Protein AF-A0A3B0Y6R7-F1 (afdb_monomer)

pLDDT: mean 88.04, std 8.53, range [54.69, 98.12]

Structure (mmCIF, N/CA/C/O backbone):
data_AF-A0A3B0Y6R7-F1
#
_entry.id   AF-A0A3B0Y6R7-F1
#
loop_
_atom_site.group_PDB
_atom_site.id
_atom_site.type_symbol
_atom_site.label_atom_id
_atom_site.label_alt_id
_atom_site.label_comp_id
_atom_site.label_asym_id
_atom_site.label_entity_id
_atom_site.label_seq_id
_atom_site.pdbx_PDB_ins_code
_atom_site.Cartn_x
_atom_site.Cartn_y
_atom_site.Cartn_z
_atom_site.occupancy
_atom_site.B_iso_or_equiv
_atom_site.auth_seq_id
_atom_site.auth_comp_id
_atom_site.auth_asym_id
_atom_site.auth_atom_id
_atom_site.pdbx_PDB_model_num
ATOM 1 N N . MET A 1 1 ? 0.462 12.877 -23.000 1.00 82.94 1 MET A N 1
ATOM 2 C CA . MET A 1 1 ? -0.518 11.773 -23.053 1.00 82.94 1 MET A CA 1
ATOM 3 C C . MET A 1 1 ? -0.109 10.785 -21.988 1.00 82.94 1 MET A C 1
ATOM 5 O O . MET A 1 1 ? 1.018 10.297 -22.055 1.00 82.94 1 MET A O 1
ATOM 9 N N . GLN A 1 2 ? -0.999 10.493 -21.038 1.00 92.00 2 GLN A N 1
ATOM 10 C CA . GLN A 1 2 ? -0.700 9.489 -20.026 1.00 92.00 2 GLN A CA 1
ATOM 11 C C . GLN A 1 2 ? -0.623 8.097 -20.638 1.00 92.00 2 GLN A C 1
ATOM 13 O O . GLN A 1 2 ? -1.483 7.692 -21.425 1.00 92.00 2 GLN A O 1
ATOM 18 N N . ILE A 1 3 ? 0.421 7.372 -20.262 1.00 94.19 3 ILE A N 1
ATOM 19 C CA . ILE A 1 3 ? 0.667 6.000 -20.683 1.00 94.19 3 ILE A CA 1
ATOM 20 C C . ILE A 1 3 ? 0.847 5.112 -19.459 1.00 94.19 3 ILE A C 1
ATOM 22 O O . ILE A 1 3 ? 1.370 5.536 -18.429 1.00 94.19 3 ILE A O 1
ATOM 26 N N . LYS A 1 4 ? 0.416 3.858 -19.588 1.00 96.50 4 LYS A N 1
ATOM 27 C CA . LYS A 1 4 ? 0.652 2.830 -18.576 1.00 96.50 4 LYS A CA 1
ATOM 28 C C . LYS A 1 4 ? 2.027 2.229 -18.784 1.00 96.50 4 LYS A C 1
ATOM 30 O O . LYS A 1 4 ? 2.390 1.889 -19.911 1.00 96.50 4 LYS A O 1
ATOM 35 N N . GLN A 1 5 ? 2.763 2.083 -17.698 1.00 96.38 5 GLN A N 1
ATOM 36 C CA . GLN A 1 5 ? 4.061 1.431 -17.666 1.00 96.38 5 GLN A CA 1
ATOM 37 C C . GLN A 1 5 ? 4.136 0.497 -16.466 1.00 96.38 5 GLN A C 1
ATOM 39 O O . GLN A 1 5 ? 3.413 0.664 -15.482 1.00 96.38 5 GLN A O 1
ATOM 44 N N . TYR A 1 6 ? 5.012 -0.497 -16.556 1.00 96.62 6 TYR A N 1
ATOM 45 C CA . TYR A 1 6 ? 5.048 -1.585 -15.595 1.00 96.62 6 TYR A CA 1
ATOM 46 C C . TYR A 1 6 ? 6.439 -1.797 -15.011 1.00 96.62 6 TYR A C 1
ATOM 48 O O . TYR A 1 6 ? 7.453 -1.708 -15.703 1.00 96.62 6 TYR A O 1
ATOM 56 N N . HIS A 1 7 ? 6.481 -2.151 -13.732 1.00 96.25 7 HIS A N 1
ATOM 57 C CA . HIS A 1 7 ? 7.689 -2.536 -13.027 1.00 96.25 7 HIS A CA 1
ATOM 58 C C . HIS A 1 7 ? 7.520 -3.898 -12.373 1.00 96.25 7 HIS A C 1
ATOM 60 O O . HIS A 1 7 ? 6.614 -4.108 -11.572 1.00 96.25 7 HIS A O 1
ATOM 66 N N . VAL A 1 8 ? 8.426 -4.820 -12.681 1.00 95.75 8 VAL A N 1
ATOM 67 C CA . VAL A 1 8 ? 8.432 -6.146 -12.062 1.00 95.75 8 VAL A CA 1
ATOM 68 C C . VAL A 1 8 ? 9.332 -6.127 -10.834 1.00 95.75 8 VAL A C 1
ATOM 70 O O . VAL A 1 8 ? 10.478 -5.679 -10.908 1.00 95.75 8 VAL A O 1
ATOM 73 N N . THR A 1 9 ? 8.830 -6.649 -9.719 1.00 95.81 9 THR A N 1
ATOM 74 C CA 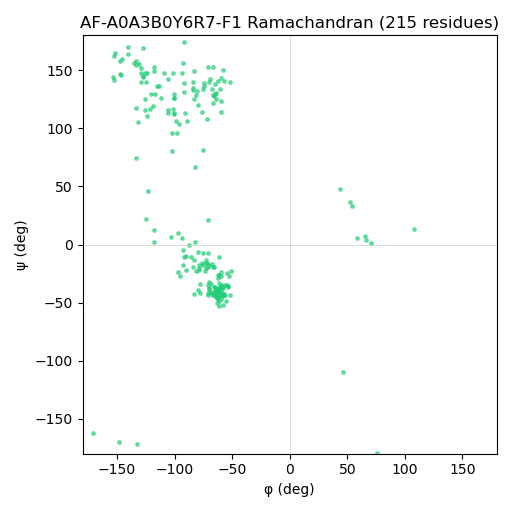. THR A 1 9 ? 9.566 -6.776 -8.457 1.00 95.81 9 THR A CA 1
ATOM 75 C C . THR A 1 9 ? 9.091 -8.014 -7.688 1.00 95.81 9 THR A C 1
ATOM 77 O O . THR A 1 9 ? 8.376 -8.860 -8.225 1.00 95.81 9 THR A O 1
ATOM 80 N N . VAL A 1 10 ? 9.514 -8.155 -6.435 1.00 95.81 10 VAL A N 1
ATOM 81 C CA . VAL A 1 10 ? 9.097 -9.235 -5.529 1.00 95.81 10 VAL A CA 1
ATOM 82 C C . VAL A 1 10 ? 8.367 -8.674 -4.311 1.00 95.81 10 VAL A C 1
ATOM 84 O O . VAL A 1 10 ? 8.644 -7.548 -3.891 1.00 95.81 10 VAL A O 1
ATOM 87 N N . LEU A 1 11 ? 7.479 -9.468 -3.707 1.00 96.38 11 LEU A N 1
ATOM 88 C CA . LEU A 1 11 ? 6.705 -9.074 -2.520 1.00 96.38 11 LEU A CA 1
ATOM 89 C C . LEU A 1 11 ? 7.590 -8.526 -1.390 1.00 96.38 11 LEU A C 1
ATOM 91 O O . LEU A 1 11 ? 7.285 -7.481 -0.822 1.00 96.38 11 LEU A O 1
ATOM 95 N N . SER A 1 12 ? 8.730 -9.160 -1.104 1.00 94.56 12 SER A N 1
ATOM 96 C CA . SER A 1 12 ? 9.651 -8.672 -0.063 1.00 94.56 12 SER A CA 1
ATOM 97 C C . SER A 1 12 ? 10.168 -7.251 -0.321 1.00 94.56 12 SER A C 1
ATOM 99 O O . SER A 1 12 ? 10.348 -6.487 0.620 1.00 94.56 12 SER A O 1
ATOM 101 N N . ASN A 1 13 ? 10.391 -6.875 -1.585 1.00 95.19 13 ASN A N 1
ATOM 102 C CA . ASN A 1 13 ? 10.796 -5.515 -1.944 1.00 95.19 13 ASN A CA 1
ATOM 103 C C . ASN A 1 13 ? 9.607 -4.555 -1.917 1.00 95.19 13 ASN A C 1
ATOM 105 O O . ASN A 1 13 ? 9.774 -3.394 -1.559 1.00 95.19 13 ASN A O 1
ATOM 109 N N . PHE A 1 14 ? 8.416 -5.033 -2.280 1.00 96.38 14 PHE A N 1
ATOM 110 C CA . PHE A 1 14 ? 7.179 -4.265 -2.166 1.00 96.38 14 PHE A CA 1
ATOM 111 C C . PHE A 1 14 ? 6.910 -3.815 -0.739 1.00 96.38 14 PHE A C 1
ATOM 113 O O . PHE A 1 14 ? 6.641 -2.638 -0.528 1.00 96.38 14 PHE A O 1
ATOM 120 N N . LEU A 1 15 ? 7.102 -4.704 0.237 1.00 94.75 15 LEU A N 1
ATOM 121 C CA . LEU A 1 15 ? 6.960 -4.360 1.649 1.00 94.75 15 LEU A CA 1
ATOM 122 C C . LEU A 1 15 ? 7.879 -3.210 2.085 1.00 94.75 15 LEU A C 1
ATOM 124 O O . LEU A 1 15 ? 7.493 -2.398 2.917 1.00 94.75 15 LEU A O 1
ATOM 128 N N . LEU A 1 16 ? 9.101 -3.164 1.549 1.00 94.19 16 LEU A N 1
ATOM 129 C CA . LEU A 1 16 ? 10.093 -2.153 1.915 1.00 94.19 16 LEU A CA 1
ATOM 130 C C . LEU A 1 16 ? 9.849 -0.819 1.206 1.00 94.19 16 LEU A C 1
ATOM 132 O O . LEU A 1 16 ? 10.049 0.232 1.804 1.00 94.19 16 LEU A O 1
ATOM 136 N N . ALA A 1 17 ? 9.459 -0.857 -0.067 1.00 95.75 17 ALA A N 1
ATOM 137 C CA . ALA A 1 17 ? 9.419 0.321 -0.926 1.00 95.75 17 ALA A CA 1
ATOM 138 C C . ALA A 1 17 ? 8.046 0.984 -1.035 1.00 95.75 17 ALA A C 1
ATOM 140 O O . ALA A 1 17 ? 7.989 2.167 -1.366 1.00 95.75 17 ALA A O 1
ATOM 141 N N . TYR A 1 18 ? 6.953 0.261 -0.789 1.00 97.00 18 TYR A N 1
ATOM 142 C CA . TYR A 1 18 ? 5.611 0.811 -0.940 1.00 97.00 18 TYR A CA 1
ATOM 143 C C . TYR A 1 18 ? 5.167 1.606 0.290 1.00 97.00 18 TYR A C 1
ATOM 145 O O . TYR A 1 18 ? 5.100 1.090 1.406 1.00 97.00 18 TYR A O 1
ATOM 153 N N . ASN A 1 19 ? 4.774 2.857 0.067 1.00 93.44 19 ASN A N 1
ATOM 154 C CA . ASN A 1 19 ? 4.136 3.706 1.056 1.00 93.44 19 ASN A CA 1
ATOM 155 C C . ASN A 1 19 ? 2.643 3.840 0.738 1.00 93.44 19 ASN A C 1
ATOM 157 O O . ASN A 1 19 ? 2.247 4.460 -0.248 1.00 93.44 19 ASN A O 1
ATOM 161 N N . LYS A 1 20 ? 1.801 3.291 1.621 1.00 89.12 20 LYS A N 1
ATOM 162 C CA . LYS A 1 20 ? 0.338 3.314 1.482 1.00 89.12 20 LYS A CA 1
ATOM 163 C C . LYS A 1 20 ? -0.244 4.730 1.407 1.00 89.12 20 LYS A C 1
ATOM 165 O O . LYS A 1 20 ? -1.220 4.940 0.695 1.00 89.12 20 LYS A O 1
ATOM 170 N N . TYR A 1 21 ? 0.316 5.677 2.154 1.00 84.56 21 TYR A N 1
ATOM 171 C CA . TYR A 1 21 ? -0.259 7.013 2.310 1.00 84.56 21 TYR A CA 1
ATOM 172 C C . TYR A 1 21 ? 0.004 7.898 1.095 1.00 84.56 21 TYR A C 1
ATOM 174 O O . TYR A 1 21 ? -0.902 8.589 0.635 1.00 84.56 21 TYR A O 1
ATOM 182 N N . SER A 1 22 ? 1.220 7.845 0.550 1.00 89.69 22 SER A N 1
ATOM 183 C CA . SER A 1 22 ? 1.561 8.522 -0.705 1.00 89.69 22 SER A CA 1
ATOM 184 C C . SER A 1 22 ? 1.168 7.713 -1.940 1.00 89.69 22 SER A C 1
ATOM 186 O O . S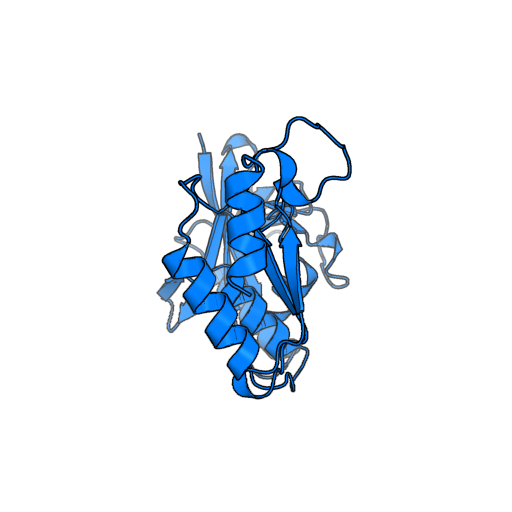ER A 1 22 ? 1.178 8.257 -3.037 1.00 89.69 22 SER A O 1
ATOM 188 N N . ARG A 1 23 ? 0.831 6.425 -1.773 1.00 92.44 23 ARG A N 1
ATOM 189 C CA . ARG A 1 23 ? 0.642 5.448 -2.857 1.00 92.44 23 ARG A CA 1
ATOM 190 C C . ARG A 1 23 ? 1.849 5.366 -3.793 1.00 92.44 23 ARG A C 1
ATOM 192 O O . ARG A 1 23 ? 1.700 5.104 -4.982 1.00 92.44 23 ARG A O 1
ATOM 199 N N . THR A 1 24 ? 3.049 5.569 -3.259 1.00 96.38 24 THR A N 1
ATOM 200 C CA . THR A 1 24 ? 4.290 5.523 -4.036 1.00 96.38 24 THR A CA 1
ATOM 201 C C . THR A 1 24 ? 5.110 4.291 -3.697 1.00 96.38 24 THR A C 1
ATOM 203 O O . THR A 1 24 ? 5.108 3.814 -2.563 1.00 96.38 24 THR A O 1
ATOM 206 N N . TYR A 1 25 ? 5.826 3.771 -4.686 1.00 97.25 25 TYR A N 1
ATOM 207 C CA . TYR A 1 25 ? 6.875 2.778 -4.505 1.00 97.25 25 TYR A CA 1
ATOM 208 C C . TYR A 1 25 ? 8.223 3.472 -4.694 1.00 97.25 25 TYR A C 1
ATOM 210 O O . TYR A 1 25 ? 8.506 3.939 -5.794 1.00 97.25 25 TYR A O 1
ATOM 218 N N . ASP A 1 26 ? 9.046 3.542 -3.648 1.00 96.62 26 ASP A N 1
ATOM 219 C CA . ASP A 1 26 ? 10.337 4.241 -3.649 1.00 96.62 26 ASP A CA 1
ATOM 220 C C . ASP A 1 26 ? 11.501 3.284 -3.364 1.00 96.62 26 ASP A C 1
ATOM 222 O O . ASP A 1 26 ? 11.595 2.664 -2.297 1.00 96.62 26 ASP A O 1
ATOM 226 N N . LYS A 1 27 ? 12.424 3.179 -4.325 1.00 94.75 27 LYS A N 1
ATOM 227 C CA . LYS A 1 27 ? 13.581 2.280 -4.248 1.00 94.75 27 LYS A CA 1
ATOM 228 C C . LYS A 1 27 ? 14.651 2.742 -3.272 1.00 94.75 27 LYS A C 1
ATOM 230 O O . LYS A 1 27 ? 15.494 1.917 -2.923 1.00 94.75 27 LYS A O 1
ATOM 235 N N . ASN A 1 28 ? 14.609 3.981 -2.783 1.00 93.25 28 ASN A N 1
ATOM 236 C CA . ASN A 1 28 ? 15.507 4.435 -1.716 1.00 93.25 28 ASN A CA 1
ATOM 237 C C . ASN A 1 28 ? 15.350 3.608 -0.432 1.00 93.25 28 ASN A C 1
ATOM 239 O O . ASN A 1 28 ? 16.296 3.460 0.340 1.00 93.25 28 ASN A O 1
ATOM 243 N N . ASN A 1 29 ? 14.187 2.981 -0.240 1.00 91.88 29 ASN A N 1
ATOM 244 C CA . ASN A 1 29 ? 13.944 2.077 0.882 1.00 91.88 29 ASN A CA 1
ATOM 245 C C . ASN A 1 29 ? 14.523 0.663 0.665 1.00 91.88 29 ASN A C 1
ATOM 247 O O . ASN A 1 29 ? 14.536 -0.161 1.583 1.00 91.88 29 ASN A O 1
ATOM 251 N N . ILE A 1 30 ? 15.043 0.362 -0.531 1.00 90.44 30 ILE A N 1
ATOM 252 C CA . ILE A 1 30 ? 15.678 -0.914 -0.874 1.00 90.44 30 ILE A CA 1
ATOM 253 C C . ILE A 1 30 ? 17.195 -0.723 -0.866 1.00 90.44 30 ILE A C 1
ATOM 255 O O . ILE A 1 30 ? 17.802 -0.357 -1.870 1.00 90.44 30 ILE A O 1
ATOM 259 N N . LYS A 1 31 ? 17.834 -1.065 0.258 1.00 84.50 31 LYS A N 1
ATOM 260 C CA . LYS A 1 31 ? 19.288 -0.890 0.470 1.00 84.50 31 LYS A CA 1
ATOM 261 C C . LYS A 1 31 ? 20.182 -1.506 -0.615 1.00 84.50 31 LYS A C 1
ATOM 263 O O . LYS A 1 31 ? 21.306 -1.061 -0.800 1.00 84.50 31 LYS A O 1
ATOM 268 N N . LEU A 1 32 ? 19.712 -2.554 -1.292 1.00 82.19 32 LEU A N 1
ATOM 269 C CA . LEU A 1 32 ? 20.465 -3.284 -2.319 1.00 82.19 32 LEU A CA 1
ATOM 270 C C . LEU A 1 32 ? 20.134 -2.836 -3.756 1.00 82.19 32 LEU A C 1
ATOM 272 O O . LEU A 1 32 ? 20.531 -3.511 -4.707 1.00 82.19 32 LEU A O 1
ATOM 276 N N . SER A 1 33 ? 19.388 -1.742 -3.937 1.00 85.62 33 SER A N 1
ATOM 277 C CA . SER A 1 33 ? 19.081 -1.201 -5.263 1.00 85.62 33 SER A CA 1
ATOM 278 C C . SER A 1 33 ? 20.348 -0.668 -5.934 1.00 85.62 33 SER A C 1
ATOM 280 O O . SER A 1 33 ? 21.004 0.227 -5.413 1.00 85.62 33 SER A O 1
ATOM 282 N N . SER A 1 34 ? 20.691 -1.200 -7.110 1.00 83.56 34 SER A N 1
ATOM 283 C CA . SER A 1 34 ? 21.876 -0.761 -7.868 1.00 83.56 34 SER A CA 1
ATOM 284 C C . SER A 1 34 ? 21.702 0.602 -8.543 1.00 83.56 34 SER A C 1
ATOM 286 O O . SER A 1 34 ? 22.688 1.255 -8.854 1.00 83.56 34 SER A O 1
ATOM 288 N N . TYR A 1 35 ? 20.455 1.013 -8.778 1.00 85.31 35 TYR A N 1
ATOM 289 C CA . TYR A 1 35 ? 20.106 2.280 -9.419 1.00 85.31 35 TYR A CA 1
ATOM 290 C C . TYR A 1 35 ? 18.995 2.934 -8.595 1.00 85.31 35 TYR A C 1
ATOM 292 O O . TYR A 1 35 ? 17.829 2.822 -8.974 1.00 85.31 35 TYR A O 1
ATOM 300 N N . PRO A 1 36 ? 19.287 3.501 -7.413 1.00 87.19 36 PRO A N 1
ATOM 301 C CA . PRO A 1 36 ? 18.257 4.083 -6.555 1.00 87.19 36 PRO A CA 1
ATOM 302 C C . PRO A 1 36 ? 17.524 5.234 -7.250 1.00 87.19 36 PRO A C 1
ATOM 304 O O . PRO A 1 36 ? 16.302 5.249 -7.199 1.00 87.19 36 PRO A O 1
ATOM 307 N N . ASP A 1 37 ? 18.229 6.055 -8.031 1.00 90.06 37 ASP A N 1
ATOM 308 C CA . ASP A 1 37 ? 17.705 7.303 -8.610 1.00 90.06 37 ASP A CA 1
ATOM 309 C C . ASP A 1 37 ? 16.996 7.153 -9.970 1.00 90.06 37 ASP A C 1
ATOM 311 O O . ASP A 1 37 ? 16.545 8.139 -10.545 1.00 90.06 37 ASP A O 1
ATOM 315 N N . VAL A 1 38 ? 16.909 5.933 -10.519 1.00 91.31 38 VAL A N 1
ATOM 316 C CA . VAL A 1 38 ? 16.376 5.700 -11.877 1.00 91.31 38 VAL A CA 1
ATOM 317 C C . VAL A 1 38 ? 15.381 4.555 -11.912 1.00 91.31 38 VAL A C 1
ATOM 319 O O . VAL A 1 38 ? 15.761 3.408 -11.672 1.00 91.31 38 VAL A O 1
ATOM 322 N N . PHE A 1 39 ? 14.123 4.799 -12.258 1.00 91.94 39 PHE A N 1
ATOM 323 C CA . PHE A 1 39 ? 13.101 3.756 -12.307 1.00 91.94 39 PHE A CA 1
ATOM 324 C C . PHE A 1 39 ? 13.001 3.114 -13.691 1.00 91.94 39 PHE A C 1
ATOM 326 O O . PHE A 1 39 ? 12.561 3.754 -14.636 1.00 91.94 39 PHE A O 1
ATOM 333 N N . PHE A 1 40 ? 13.371 1.835 -13.807 1.00 92.06 40 PHE A N 1
ATOM 334 C CA . PHE A 1 40 ? 13.198 1.082 -15.052 1.00 92.06 40 PHE A CA 1
ATOM 335 C C . PHE A 1 40 ? 11.765 0.573 -15.186 1.00 92.06 40 PHE A C 1
ATOM 337 O O . PHE A 1 40 ? 11.240 -0.091 -14.281 1.00 92.06 40 PHE A O 1
ATOM 344 N N . LEU A 1 41 ? 11.187 0.858 -16.345 1.00 94.19 41 LEU A N 1
ATOM 345 C CA . LEU A 1 41 ? 9.801 0.646 -16.708 1.00 94.19 41 LEU A CA 1
ATOM 346 C C . LEU A 1 41 ? 9.702 -0.105 -18.039 1.00 94.19 41 LEU A C 1
ATOM 348 O O . LEU A 1 41 ? 10.559 0.006 -18.921 1.00 94.19 41 LEU A O 1
ATOM 352 N N . LEU A 1 42 ? 8.658 -0.916 -18.150 1.00 93.81 42 LEU A N 1
ATOM 353 C CA . LEU A 1 42 ? 8.411 -1.799 -19.279 1.00 93.81 42 LEU A CA 1
ATOM 354 C C . LEU A 1 42 ? 7.008 -1.575 -19.829 1.00 93.81 42 LEU A C 1
ATOM 356 O O . LEU A 1 42 ? 6.048 -1.397 -19.076 1.00 93.81 42 LEU A O 1
ATOM 360 N N . ASP A 1 43 ? 6.884 -1.697 -21.145 1.00 92.12 43 ASP A N 1
ATOM 361 C CA . ASP A 1 43 ? 5.593 -1.910 -21.781 1.00 92.12 43 ASP A CA 1
ATOM 362 C C . ASP A 1 43 ? 5.081 -3.321 -21.492 1.00 92.12 43 ASP A C 1
ATOM 364 O O . ASP A 1 43 ? 5.850 -4.271 -21.313 1.00 92.12 43 ASP A O 1
ATOM 368 N N . ARG A 1 44 ? 3.753 -3.478 -21.509 1.00 91.25 44 ARG A N 1
ATOM 369 C CA . ARG A 1 44 ? 3.105 -4.766 -21.227 1.00 91.25 44 ARG A CA 1
ATOM 370 C C . ARG A 1 44 ? 3.589 -5.890 -22.148 1.00 91.25 44 ARG A C 1
ATOM 372 O O . ARG A 1 44 ? 3.705 -7.026 -21.704 1.00 91.25 44 ARG A O 1
ATOM 379 N N . SER A 1 45 ? 3.891 -5.573 -23.407 1.00 90.19 45 SER A N 1
ATOM 380 C CA . SER A 1 45 ? 4.342 -6.531 -24.427 1.00 90.19 45 SER A CA 1
ATOM 381 C C . SER A 1 45 ? 5.727 -7.129 -24.170 1.00 90.19 45 SER A C 1
ATOM 383 O O . SER A 1 45 ? 6.054 -8.147 -24.771 1.00 90.19 45 SER A O 1
ATOM 385 N N . VAL A 1 46 ? 6.537 -6.520 -23.297 1.00 90.19 46 VAL A N 1
ATOM 386 C CA . VAL A 1 46 ? 7.929 -6.929 -23.027 1.00 90.19 46 VAL A CA 1
ATOM 387 C C . VAL A 1 46 ? 8.184 -7.202 -21.540 1.00 90.19 46 VAL A C 1
ATOM 389 O O . VAL A 1 46 ? 9.318 -7.172 -21.058 1.00 90.19 46 VAL A O 1
ATOM 392 N N . LEU A 1 47 ? 7.118 -7.479 -20.785 1.00 91.50 47 LEU A N 1
ATOM 393 C CA . LEU A 1 47 ? 7.174 -7.743 -19.346 1.00 91.50 47 LEU A CA 1
ATOM 394 C C . LEU A 1 47 ? 8.002 -8.973 -18.965 1.00 91.50 47 LEU A C 1
ATOM 396 O O . LEU A 1 47 ? 8.567 -9.012 -17.869 1.00 91.50 47 LEU A O 1
ATOM 400 N N . ASN A 1 48 ? 8.116 -9.943 -19.873 1.00 90.62 48 ASN A N 1
ATOM 401 C CA . ASN A 1 48 ? 8.924 -11.148 -19.699 1.00 90.62 48 ASN A CA 1
ATOM 402 C C . ASN A 1 48 ? 10.379 -10.820 -19.317 1.00 90.62 48 ASN A C 1
ATOM 404 O O . ASN A 1 48 ? 10.948 -11.477 -18.452 1.00 90.62 48 ASN A O 1
ATOM 408 N N . ILE A 1 49 ? 10.945 -9.731 -19.850 1.00 89.19 49 ILE A N 1
ATOM 409 C CA . ILE A 1 49 ? 12.301 -9.267 -19.511 1.00 89.19 49 ILE A CA 1
ATOM 410 C C . ILE A 1 49 ? 12.414 -8.955 -18.009 1.00 89.19 49 ILE A C 1
ATOM 412 O O . ILE A 1 49 ? 13.387 -9.324 -17.343 1.00 89.19 49 ILE A O 1
ATOM 416 N N . GLY A 1 50 ? 11.408 -8.269 -17.460 1.00 91.00 50 GLY A N 1
ATOM 417 C CA . GLY A 1 50 ? 11.343 -7.932 -16.041 1.00 91.00 50 GLY A CA 1
ATOM 418 C C . GLY A 1 50 ? 11.094 -9.157 -15.162 1.00 91.00 50 GLY A C 1
ATOM 419 O O . GLY A 1 50 ? 11.694 -9.261 -14.088 1.00 91.00 50 GLY A O 1
ATOM 420 N N . ILE A 1 51 ? 10.254 -10.085 -15.628 1.00 93.19 51 ILE A N 1
ATOM 421 C CA . ILE A 1 51 ? 9.955 -11.363 -14.967 1.00 93.19 51 ILE A CA 1
ATOM 422 C C . ILE A 1 51 ? 11.228 -12.202 -14.849 1.00 93.19 51 ILE A C 1
ATOM 424 O O . ILE A 1 51 ? 11.612 -12.554 -13.735 1.00 93.19 51 ILE A O 1
ATOM 428 N N . ASP A 1 52 ? 11.952 -12.421 -15.945 1.00 91.56 52 ASP A N 1
ATOM 429 C CA . ASP A 1 52 ? 13.174 -13.232 -15.968 1.00 91.56 52 ASP A CA 1
ATOM 430 C C . ASP A 1 52 ? 14.263 -12.663 -15.053 1.00 91.56 52 ASP A C 1
ATOM 432 O O . ASP A 1 52 ? 14.922 -13.392 -14.299 1.00 91.56 52 ASP A O 1
ATOM 436 N N . LYS A 1 53 ? 14.447 -11.337 -15.077 1.00 90.00 53 LYS A N 1
ATOM 437 C CA . LYS A 1 53 ? 15.404 -10.644 -14.206 1.00 90.00 53 LYS A CA 1
ATOM 438 C C . LYS A 1 53 ? 15.050 -10.834 -12.732 1.00 90.00 53 LYS A C 1
ATOM 440 O O . LYS A 1 53 ? 15.920 -11.175 -11.927 1.00 90.00 53 LYS A O 1
ATOM 445 N N . ASN A 1 54 ? 13.790 -10.614 -12.365 1.00 93.00 54 ASN A N 1
ATOM 446 C CA . ASN A 1 54 ? 13.363 -10.681 -10.971 1.00 93.00 54 ASN A CA 1
ATOM 447 C C . ASN A 1 54 ? 13.157 -12.115 -10.476 1.00 93.00 54 ASN A C 1
ATOM 449 O O . ASN A 1 54 ? 13.286 -12.347 -9.278 1.00 93.00 54 ASN A O 1
ATOM 453 N N . ALA A 1 55 ? 12.940 -13.098 -11.351 1.00 93.19 55 ALA A N 1
ATOM 454 C CA . ALA A 1 55 ? 12.925 -14.513 -10.980 1.00 93.19 55 ALA A CA 1
ATOM 455 C C . ALA A 1 55 ? 14.279 -14.945 -10.390 1.00 93.19 55 ALA A C 1
ATOM 457 O O . ALA A 1 55 ? 14.340 -15.678 -9.400 1.00 93.19 55 ALA A O 1
ATOM 458 N N . ARG A 1 56 ? 15.387 -14.422 -10.935 1.00 92.81 56 ARG A N 1
ATOM 459 C CA . ARG A 1 56 ? 16.736 -14.635 -10.380 1.00 92.81 56 ARG A CA 1
ATOM 460 C C . ARG A 1 56 ? 16.884 -14.003 -8.997 1.00 92.81 56 ARG A C 1
ATOM 462 O O . ARG A 1 56 ? 17.456 -14.627 -8.105 1.00 92.81 56 ARG A O 1
ATOM 469 N N . LEU A 1 57 ? 16.357 -12.790 -8.811 1.00 91.25 57 LEU A N 1
ATOM 470 C CA . LEU A 1 57 ? 16.336 -12.122 -7.507 1.00 91.25 57 LEU A CA 1
ATOM 471 C C . LEU A 1 57 ? 15.503 -12.915 -6.492 1.00 91.25 57 LEU A C 1
ATOM 473 O O . LEU A 1 57 ? 15.978 -13.162 -5.388 1.00 91.25 57 LEU A O 1
ATOM 477 N N . LEU A 1 58 ? 14.304 -13.354 -6.877 1.00 93.62 58 LEU A N 1
ATOM 478 C CA . LEU A 1 58 ? 13.413 -14.156 -6.045 1.00 93.62 58 LEU A CA 1
ATOM 479 C C . LEU A 1 58 ? 14.121 -15.419 -5.539 1.00 93.62 58 LEU A C 1
ATOM 481 O O . LEU A 1 58 ? 14.145 -15.675 -4.335 1.00 93.62 58 LEU A O 1
ATOM 485 N N . LYS A 1 59 ? 14.786 -16.148 -6.447 1.00 93.94 59 LYS A N 1
ATOM 486 C CA . LYS A 1 59 ? 15.591 -17.329 -6.111 1.00 93.94 59 LYS A CA 1
ATOM 487 C C . LYS A 1 59 ? 16.757 -16.998 -5.175 1.00 93.94 59 LYS A C 1
ATOM 489 O O . LYS A 1 59 ? 17.051 -17.778 -4.278 1.00 93.94 59 LYS A O 1
ATOM 494 N N . LYS A 1 60 ? 17.421 -15.853 -5.371 1.00 92.69 60 LYS A N 1
ATOM 495 C CA . LYS A 1 60 ? 18.535 -15.400 -4.523 1.00 92.69 60 LYS A CA 1
ATOM 496 C C . LYS A 1 60 ? 18.084 -15.060 -3.099 1.00 92.69 60 LYS A C 1
ATOM 498 O O . LYS A 1 60 ? 18.810 -15.368 -2.161 1.00 92.69 60 LYS A O 1
ATOM 503 N N . LEU A 1 61 ? 16.933 -14.403 -2.940 1.00 90.81 61 LEU A N 1
ATOM 504 C CA . LEU A 1 61 ? 16.410 -13.996 -1.630 1.00 90.81 61 LEU A CA 1
ATOM 505 C C . LEU A 1 61 ? 15.912 -15.187 -0.806 1.00 90.81 61 LEU A C 1
ATOM 507 O O . LEU A 1 61 ? 16.078 -15.187 0.408 1.00 90.81 61 LEU A O 1
ATOM 511 N N . ASN A 1 62 ? 15.334 -16.196 -1.467 1.00 91.12 62 ASN A N 1
ATOM 512 C CA . ASN A 1 62 ? 14.947 -17.474 -0.862 1.00 91.12 62 ASN A CA 1
ATOM 513 C C . ASN A 1 62 ? 14.064 -17.348 0.403 1.00 91.12 62 ASN A C 1
ATOM 515 O O . ASN A 1 62 ? 14.197 -18.119 1.352 1.00 91.12 62 ASN A O 1
ATOM 519 N N . TYR A 1 63 ? 13.158 -16.367 0.423 1.00 91.06 63 TYR A N 1
ATOM 520 C CA . TYR A 1 63 ? 12.136 -16.254 1.463 1.00 91.06 63 TYR A CA 1
ATOM 521 C C . TYR A 1 63 ? 10.931 -17.139 1.136 1.00 91.06 63 TYR A C 1
ATOM 523 O O . TYR A 1 63 ? 10.484 -17.191 -0.013 1.00 91.06 63 TYR A O 1
ATOM 531 N N . ALA A 1 64 ? 10.368 -17.791 2.156 1.00 90.06 64 ALA A N 1
ATOM 532 C CA . ALA A 1 64 ? 9.124 -18.539 2.015 1.00 90.06 64 ALA A CA 1
ATOM 533 C C . ALA A 1 64 ? 7.983 -17.612 1.562 1.00 90.06 64 ALA A C 1
ATOM 535 O O . ALA A 1 64 ? 7.915 -16.454 1.969 1.00 90.06 64 ALA A O 1
ATOM 536 N N . ASN A 1 65 ? 7.092 -18.126 0.710 1.00 90.69 65 ASN A N 1
ATOM 537 C CA . ASN A 1 65 ? 5.927 -17.408 0.173 1.00 90.69 65 ASN A CA 1
ATOM 538 C C . ASN A 1 65 ? 6.226 -16.118 -0.610 1.00 90.69 65 ASN A C 1
ATOM 540 O O . ASN A 1 65 ? 5.290 -15.443 -1.033 1.00 90.69 65 ASN A O 1
ATOM 544 N N . ASN A 1 66 ? 7.495 -15.781 -0.854 1.00 94.44 66 ASN A N 1
ATOM 545 C CA . ASN A 1 66 ? 7.848 -14.656 -1.707 1.00 94.44 66 ASN A CA 1
ATOM 546 C C . ASN A 1 66 ? 7.487 -14.972 -3.159 1.00 94.44 66 ASN A C 1
ATOM 548 O O . ASN A 1 66 ? 7.630 -16.110 -3.614 1.00 94.44 66 ASN A O 1
ATOM 552 N N . ARG A 1 67 ? 7.010 -13.968 -3.891 1.00 95.19 67 ARG A N 1
ATOM 553 C CA . ARG A 1 67 ? 6.523 -14.122 -5.266 1.00 95.19 67 ARG A CA 1
ATOM 554 C C . ARG A 1 67 ? 6.829 -12.882 -6.084 1.00 95.19 67 ARG A C 1
ATOM 556 O O . ARG A 1 67 ? 7.059 -11.804 -5.531 1.00 95.19 67 ARG A O 1
ATOM 563 N N . LEU A 1 68 ? 6.828 -13.063 -7.401 1.00 96.44 68 LEU A N 1
ATOM 564 C CA . LEU A 1 68 ? 6.865 -11.964 -8.353 1.00 96.44 68 LEU A CA 1
ATOM 565 C C . LEU A 1 68 ? 5.539 -11.214 -8.333 1.00 96.44 68 LEU A C 1
ATOM 567 O O . LEU A 1 68 ? 4.470 -11.823 -8.291 1.00 96.44 68 LEU A O 1
ATOM 571 N N . ILE A 1 69 ? 5.638 -9.896 -8.417 1.00 97.38 69 ILE A N 1
ATOM 572 C CA . ILE A 1 69 ? 4.510 -9.011 -8.667 1.00 97.38 69 ILE A CA 1
ATOM 573 C C . ILE A 1 69 ? 4.890 -7.998 -9.743 1.00 97.38 69 ILE A C 1
ATOM 575 O O . ILE A 1 69 ? 6.071 -7.698 -9.954 1.00 97.38 69 ILE A O 1
ATOM 579 N N . VAL A 1 70 ? 3.877 -7.441 -10.392 1.00 97.81 70 VAL A N 1
ATOM 580 C CA . VAL A 1 70 ? 4.016 -6.343 -11.344 1.00 97.81 70 VAL A CA 1
ATOM 581 C C . VAL A 1 70 ? 3.266 -5.136 -10.810 1.00 97.81 70 VAL A C 1
ATOM 583 O O . VAL A 1 70 ? 2.107 -5.235 -10.425 1.00 97.81 70 VAL A O 1
ATOM 586 N N . ILE A 1 71 ? 3.935 -3.994 -10.784 1.00 98.12 71 ILE A N 1
ATOM 587 C CA . ILE A 1 71 ? 3.383 -2.702 -10.395 1.00 98.12 71 ILE A CA 1
ATOM 588 C C . ILE A 1 71 ? 3.071 -1.937 -11.676 1.00 98.12 71 ILE A C 1
ATOM 590 O O . ILE A 1 71 ? 3.955 -1.778 -12.514 1.00 98.12 71 ILE A O 1
ATOM 594 N N . GLU A 1 72 ? 1.837 -1.470 -11.832 1.00 98.12 72 GLU A N 1
ATOM 595 C CA . GLU A 1 72 ? 1.459 -0.510 -12.870 1.00 98.12 72 GLU A CA 1
ATOM 596 C C . GLU A 1 72 ? 1.574 0.913 -12.329 1.00 98.12 72 GLU A C 1
ATOM 598 O O . GLU A 1 72 ? 1.156 1.207 -11.206 1.00 98.12 72 GLU A O 1
ATOM 603 N N . THR A 1 73 ? 2.098 1.794 -13.171 1.00 97.44 73 THR A N 1
ATOM 604 C CA . THR A 1 73 ? 2.153 3.235 -12.956 1.00 97.44 73 THR A CA 1
ATOM 605 C C . THR A 1 73 ? 1.643 3.971 -14.196 1.00 97.44 73 THR A C 1
ATOM 607 O O . THR A 1 73 ? 1.669 3.428 -15.308 1.00 97.44 73 THR A O 1
ATOM 610 N N . GLN A 1 74 ? 1.159 5.194 -14.004 1.00 95.75 74 GLN A N 1
ATOM 611 C CA . GLN A 1 74 ? 0.700 6.090 -15.063 1.00 95.75 74 GLN A CA 1
ATOM 612 C C . GLN A 1 74 ? 1.531 7.369 -15.013 1.00 95.75 74 GLN A C 1
ATOM 614 O O . GLN A 1 74 ? 1.689 7.961 -13.951 1.00 95.75 74 GLN A O 1
ATOM 619 N N . LEU A 1 75 ? 2.075 7.772 -16.158 1.00 94.19 75 LEU A N 1
ATOM 620 C CA . LEU A 1 75 ? 2.972 8.926 -16.288 1.00 94.19 75 LEU A CA 1
ATOM 621 C C . LEU A 1 75 ? 2.865 9.543 -17.682 1.00 94.19 75 LEU A C 1
ATOM 623 O O . LEU A 1 75 ? 2.330 8.916 -18.607 1.00 94.19 75 LEU A O 1
ATOM 627 N N . GLU A 1 76 ? 3.367 10.764 -17.852 1.00 92.88 76 GLU A N 1
ATOM 628 C CA . GLU A 1 76 ? 3.397 11.411 -19.159 1.00 92.88 76 GLU A CA 1
ATOM 629 C C . GLU A 1 76 ? 4.491 10.807 -20.035 1.00 92.88 76 GLU A C 1
ATOM 631 O O . GLU A 1 76 ? 5.641 10.670 -19.629 1.00 92.88 76 GLU A O 1
ATOM 636 N N . SER A 1 77 ? 4.167 10.492 -21.290 1.00 87.12 77 SER A N 1
ATOM 637 C CA . SER A 1 77 ? 5.115 9.852 -22.214 1.00 87.12 77 SER A CA 1
ATOM 638 C C . SER A 1 77 ? 6.450 10.591 -22.384 1.00 87.12 77 SER A C 1
ATOM 640 O O . SER A 1 77 ? 7.440 9.968 -22.751 1.00 87.12 77 SER A O 1
ATOM 642 N N . THR A 1 78 ? 6.474 11.903 -22.142 1.00 88.62 78 THR A N 1
ATOM 643 C CA . THR A 1 78 ? 7.670 12.758 -22.201 1.00 88.62 78 THR A CA 1
ATOM 644 C C . THR A 1 78 ? 8.649 12.534 -21.052 1.00 88.62 78 THR A C 1
ATOM 646 O O . THR A 1 78 ? 9.782 12.988 -21.140 1.00 88.62 78 THR A O 1
ATOM 649 N N . GLU A 1 79 ? 8.226 11.867 -19.978 1.00 89.06 79 GLU A N 1
ATOM 650 C CA . GLU A 1 79 ? 9.082 11.530 -18.837 1.00 89.06 79 GLU A CA 1
ATOM 651 C C . GLU A 1 79 ? 9.974 10.312 -19.121 1.00 89.06 79 GLU A C 1
ATOM 653 O O . GLU A 1 79 ? 10.985 10.123 -18.447 1.00 89.06 79 GLU A O 1
ATOM 658 N N . LEU A 1 80 ? 9.619 9.477 -20.109 1.00 90.56 80 LEU A N 1
ATOM 659 C CA . LEU A 1 80 ? 10.365 8.262 -20.430 1.00 90.56 80 LEU A CA 1
ATOM 660 C C . LEU A 1 80 ? 11.604 8.544 -21.271 1.00 90.56 80 LEU A C 1
ATOM 662 O O . LEU A 1 80 ? 11.538 9.167 -22.329 1.00 90.56 80 LEU A O 1
ATOM 666 N N . ILE A 1 81 ? 12.710 7.951 -20.841 1.00 90.69 81 ILE A N 1
ATOM 667 C CA . ILE A 1 81 ? 14.002 7.990 -21.512 1.00 90.69 81 ILE A CA 1
ATOM 668 C C . ILE A 1 81 ? 14.363 6.574 -21.965 1.00 90.69 81 ILE A C 1
ATOM 670 O O . ILE A 1 81 ? 14.193 5.598 -21.224 1.00 90.69 81 ILE A O 1
ATOM 674 N N . ASP A 1 82 ? 14.864 6.448 -23.193 1.00 86.38 82 ASP A N 1
ATOM 675 C CA . ASP A 1 82 ? 15.335 5.171 -23.722 1.00 86.38 82 ASP A CA 1
ATOM 676 C C . ASP A 1 82 ? 16.548 4.661 -22.935 1.00 86.38 82 ASP A C 1
ATOM 678 O O . ASP A 1 82 ? 17.459 5.409 -22.574 1.00 86.38 82 ASP A O 1
ATOM 682 N N . ASN A 1 83 ? 16.571 3.358 -22.652 1.00 79.88 83 ASN A N 1
ATOM 683 C CA . ASN A 1 83 ? 17.567 2.752 -21.774 1.00 79.88 83 ASN A CA 1
ATOM 684 C C . ASN A 1 83 ? 18.951 2.612 -22.438 1.00 79.88 83 ASN A C 1
ATOM 686 O O . ASN A 1 83 ? 19.353 1.527 -22.865 1.00 79.88 83 ASN A O 1
ATOM 690 N N . ALA A 1 84 ? 19.715 3.706 -22.446 1.00 74.00 84 ALA A N 1
ATOM 691 C CA . ALA A 1 84 ? 21.142 3.712 -22.771 1.00 74.00 84 ALA A CA 1
ATOM 692 C C . ALA A 1 84 ? 22.031 3.294 -21.577 1.00 74.00 84 ALA A C 1
ATOM 694 O O . ALA A 1 84 ? 23.142 2.805 -21.773 1.00 74.00 84 ALA A O 1
ATOM 695 N N . LEU A 1 85 ? 21.536 3.433 -20.338 1.00 68.19 85 LEU A N 1
ATOM 696 C CA . LEU A 1 85 ? 22.310 3.259 -19.097 1.00 68.19 85 LEU A CA 1
ATOM 697 C C . LEU A 1 85 ? 22.798 1.828 -18.848 1.00 68.19 85 LEU A C 1
ATOM 699 O O . LEU A 1 85 ? 23.883 1.621 -18.311 1.00 68.19 85 LEU A O 1
ATOM 703 N N . THR A 1 86 ? 21.991 0.828 -19.198 1.00 66.44 86 THR A N 1
ATOM 704 C CA . THR A 1 86 ? 22.337 -0.584 -18.947 1.00 66.44 86 THR A CA 1
ATOM 705 C C . THR A 1 86 ? 23.056 -1.248 -20.121 1.00 66.44 86 THR A C 1
ATOM 707 O O . THR A 1 86 ? 23.430 -2.414 -20.018 1.00 66.44 86 THR A O 1
ATOM 710 N N . GLY A 1 87 ? 23.198 -0.547 -21.253 1.00 62.75 87 GLY A N 1
ATOM 711 C CA . GLY A 1 87 ? 23.750 -1.096 -22.496 1.00 62.75 87 GLY A CA 1
ATOM 712 C C . GLY A 1 87 ? 22.897 -2.189 -23.157 1.00 62.75 87 GLY A C 1
ATOM 713 O O . GLY A 1 87 ? 23.315 -2.753 -24.161 1.00 62.75 87 GLY A O 1
ATOM 714 N N . THR A 1 88 ? 21.714 -2.504 -22.613 1.00 64.56 88 THR A N 1
ATOM 715 C CA . THR A 1 88 ? 20.828 -3.555 -23.147 1.00 64.56 88 THR A CA 1
ATOM 716 C C . THR A 1 88 ? 19.838 -3.040 -24.189 1.00 64.56 88 THR A C 1
ATOM 718 O O . THR A 1 88 ? 19.331 -3.838 -24.971 1.00 64.56 88 THR A O 1
ATOM 721 N N . GLY A 1 89 ? 19.534 -1.735 -24.195 1.00 65.81 89 GLY A N 1
ATOM 722 C CA . GLY A 1 89 ? 18.503 -1.138 -25.053 1.00 65.81 89 GLY A CA 1
ATOM 723 C C . GLY A 1 89 ? 17.073 -1.608 -24.749 1.00 65.81 89 GLY A C 1
ATOM 724 O O . GLY A 1 89 ? 16.157 -1.301 -25.505 1.00 65.81 89 GLY A O 1
ATOM 725 N N . LEU A 1 90 ? 16.869 -2.372 -23.669 1.00 72.19 90 LEU A N 1
ATOM 726 C CA . LEU A 1 90 ? 15.582 -2.967 -23.316 1.00 72.19 90 LEU A CA 1
ATOM 727 C C . LEU A 1 90 ? 14.885 -2.158 -22.220 1.00 72.19 90 LEU A C 1
ATOM 729 O O . LEU A 1 90 ? 15.463 -1.892 -21.163 1.00 72.19 90 LEU A O 1
ATOM 733 N N . GLY A 1 91 ? 13.616 -1.825 -22.455 1.00 82.94 91 GLY A N 1
ATOM 734 C CA . GLY A 1 91 ? 12.816 -1.002 -21.551 1.00 82.94 91 GLY A CA 1
ATOM 735 C C . GLY A 1 91 ? 13.168 0.484 -21.612 1.00 82.94 91 GLY A C 1
ATOM 736 O O . GLY A 1 91 ? 14.042 0.917 -22.363 1.00 82.94 91 GLY A O 1
ATOM 737 N N . ARG A 1 92 ? 12.465 1.268 -20.800 1.00 90.50 92 ARG A N 1
ATOM 738 C CA . ARG A 1 92 ? 12.648 2.716 -20.657 1.00 90.50 92 ARG A CA 1
ATOM 739 C C . ARG A 1 92 ? 12.826 3.055 -19.185 1.00 90.50 92 ARG A C 1
ATOM 741 O O . ARG A 1 92 ? 12.640 2.194 -18.323 1.00 90.50 92 ARG A O 1
ATOM 748 N N . TYR A 1 93 ? 13.227 4.275 -18.876 1.00 92.81 93 TYR A N 1
ATOM 749 C CA . TYR A 1 93 ? 13.354 4.702 -17.492 1.00 92.81 93 TYR A CA 1
ATOM 750 C C . TYR A 1 93 ? 12.893 6.135 -17.271 1.00 92.81 93 TYR A C 1
ATOM 752 O O . TYR A 1 93 ? 12.769 6.904 -18.217 1.00 92.81 93 TYR A O 1
ATOM 760 N N . ILE A 1 94 ? 12.663 6.470 -16.005 1.00 94.31 94 ILE A N 1
ATOM 761 C CA . ILE A 1 94 ? 12.503 7.846 -15.530 1.00 94.31 94 ILE A CA 1
ATOM 762 C C . ILE A 1 94 ? 13.616 8.171 -14.530 1.00 94.31 94 ILE A C 1
ATOM 764 O O . ILE A 1 94 ? 14.079 7.284 -13.803 1.00 94.31 94 ILE A O 1
ATOM 768 N N . GLU A 1 95 ? 14.030 9.433 -14.467 1.00 94.06 95 GLU A N 1
ATOM 769 C CA . GLU A 1 95 ? 14.986 9.943 -13.471 1.00 94.06 95 GLU A CA 1
ATOM 770 C C . GLU A 1 95 ? 14.264 10.269 -12.159 1.00 94.06 95 GLU A C 1
ATOM 772 O O . GLU A 1 95 ? 14.097 11.417 -11.758 1.00 94.06 95 GLU A O 1
ATOM 777 N N . SER A 1 96 ? 13.769 9.217 -11.517 1.00 94.19 96 SER A N 1
ATOM 778 C CA . SER A 1 96 ? 13.118 9.269 -10.216 1.00 94.19 96 SER A CA 1
ATOM 779 C C . SER A 1 96 ? 13.417 7.991 -9.443 1.00 94.19 96 SER A C 1
ATOM 781 O O . SER A 1 96 ? 13.475 6.890 -10.006 1.00 94.19 96 SER A O 1
ATOM 783 N N . SER A 1 97 ? 13.545 8.118 -8.123 1.00 94.06 97 SER A N 1
ATOM 784 C CA . SER A 1 97 ? 13.647 6.961 -7.233 1.00 94.06 97 SER A CA 1
ATOM 785 C C . SER A 1 97 ? 12.310 6.263 -6.998 1.00 94.06 97 SER A C 1
ATOM 787 O O . SER A 1 97 ? 12.283 5.108 -6.554 1.00 94.06 97 SER A O 1
ATOM 789 N N . SER A 1 98 ? 11.205 6.938 -7.326 1.00 96.44 98 SER A N 1
ATOM 790 C CA . SER A 1 98 ? 9.856 6.494 -7.008 1.00 96.44 98 SER A CA 1
ATOM 791 C C . SER A 1 98 ? 8.876 6.595 -8.174 1.00 96.44 98 SER A C 1
ATOM 793 O O . SER A 1 98 ? 9.044 7.403 -9.088 1.00 96.44 98 SER A O 1
ATOM 795 N N . ILE A 1 99 ? 7.842 5.759 -8.113 1.00 96.81 99 ILE A N 1
ATOM 796 C CA . ILE A 1 99 ? 6.682 5.776 -9.012 1.00 96.81 99 ILE A CA 1
ATOM 797 C C . ILE A 1 99 ? 5.393 5.773 -8.196 1.00 96.81 99 ILE A C 1
ATOM 799 O O . ILE A 1 99 ? 5.351 5.216 -7.094 1.00 96.81 99 ILE A O 1
ATOM 803 N N . GLU A 1 100 ? 4.326 6.346 -8.744 1.00 96.50 100 GLU A N 1
ATOM 804 C CA . GLU A 1 100 ? 2.978 6.155 -8.208 1.00 96.50 100 GLU A CA 1
ATOM 805 C C . GLU A 1 100 ? 2.463 4.752 -8.559 1.00 96.50 100 GLU A C 1
ATOM 807 O O . GLU A 1 100 ? 2.660 4.266 -9.673 1.00 96.50 100 GLU A O 1
ATOM 812 N N . VAL A 1 101 ? 1.793 4.097 -7.612 1.00 97.19 101 VAL A N 1
ATOM 813 C CA . VAL A 1 101 ? 1.202 2.768 -7.785 1.00 97.19 101 VAL A CA 1
ATOM 814 C C . VAL A 1 101 ? -0.274 2.901 -8.155 1.00 97.19 101 VAL A C 1
ATOM 816 O O . VAL A 1 101 ? -1.142 3.148 -7.306 1.00 97.19 101 VAL A O 1
ATOM 819 N N . SER A 1 102 ? -0.564 2.685 -9.435 1.00 96.19 102 SER A N 1
ATOM 820 C CA . SER A 1 102 ? -1.928 2.680 -9.966 1.00 96.19 102 SER A CA 1
ATOM 821 C C . SER A 1 102 ? -2.607 1.324 -9.759 1.00 96.19 102 SER A C 1
ATOM 823 O O . SER A 1 102 ? -3.758 1.288 -9.330 1.00 96.19 102 SER A O 1
ATOM 825 N N . ALA A 1 103 ? -1.893 0.219 -9.996 1.00 97.12 103 ALA A N 1
ATOM 826 C CA . ALA A 1 103 ? -2.387 -1.144 -9.779 1.00 97.12 103 ALA A CA 1
ATOM 827 C C . ALA A 1 103 ? -1.241 -2.125 -9.479 1.00 97.12 103 ALA A C 1
ATOM 829 O O . ALA A 1 103 ? -0.073 -1.837 -9.753 1.00 97.12 103 ALA A O 1
ATOM 830 N N . VAL A 1 104 ? -1.575 -3.291 -8.919 1.00 97.94 104 VAL A N 1
ATOM 831 C CA . VAL A 1 104 ? -0.628 -4.385 -8.659 1.00 97.94 104 VAL A CA 1
ATOM 832 C C . VAL A 1 104 ? -1.189 -5.679 -9.237 1.00 97.94 104 VAL A C 1
ATOM 834 O O . VAL A 1 104 ? -2.378 -5.959 -9.125 1.00 97.94 104 VAL A O 1
ATOM 837 N N . PHE A 1 105 ? -0.324 -6.480 -9.844 1.00 97.94 105 PHE A N 1
ATOM 838 C CA . PHE A 1 105 ? -0.668 -7.758 -10.448 1.00 97.94 105 PHE A CA 1
ATOM 839 C C . PHE A 1 105 ? 0.214 -8.858 -9.871 1.00 97.94 105 PHE A C 1
ATOM 841 O O . PHE A 1 105 ? 1.422 -8.680 -9.691 1.00 97.94 105 PHE A O 1
ATOM 848 N N . SER A 1 106 ? -0.386 -10.013 -9.618 1.00 95.88 106 SER A N 1
ATOM 849 C CA . SER A 1 106 ? 0.346 -11.260 -9.422 1.00 95.88 106 SER A CA 1
ATOM 850 C C . SER A 1 106 ? 0.683 -11.888 -10.777 1.00 95.88 106 SER A C 1
ATOM 852 O O . SER A 1 106 ? -0.043 -11.688 -11.752 1.00 95.88 106 SER A O 1
ATOM 854 N N . VAL A 1 107 ? 1.802 -12.613 -10.838 1.00 92.56 107 VAL A N 1
ATOM 855 C CA . VAL A 1 107 ? 2.230 -13.353 -12.035 1.00 92.56 107 VAL A CA 1
ATOM 856 C C . VAL A 1 107 ? 1.873 -14.827 -11.843 1.00 92.56 107 VAL A C 1
ATOM 858 O O . VAL A 1 107 ? 2.468 -15.485 -10.986 1.00 92.56 107 VAL A O 1
ATOM 861 N N . ASP A 1 108 ? 0.925 -15.344 -12.625 1.00 86.31 108 ASP A N 1
ATOM 862 C CA . ASP A 1 108 ? 0.542 -16.762 -12.640 1.00 86.31 108 ASP A CA 1
ATOM 863 C C . ASP A 1 108 ? 0.629 -17.311 -14.066 1.00 86.31 108 ASP A C 1
ATOM 865 O O . ASP A 1 108 ? -0.093 -16.852 -14.941 1.00 86.31 108 ASP A O 1
ATOM 869 N N . LYS A 1 109 ? 1.528 -18.276 -14.309 1.00 77.50 109 LYS A N 1
ATOM 870 C CA . LYS A 1 109 ? 1.726 -18.932 -15.622 1.00 77.50 109 LYS A CA 1
ATOM 871 C C . LYS A 1 109 ? 1.727 -17.953 -16.812 1.00 77.50 109 LYS A C 1
ATOM 873 O O . LYS A 1 109 ? 1.047 -18.182 -17.805 1.00 77.50 109 LYS A O 1
ATOM 878 N N . ASP A 1 110 ? 2.490 -16.869 -16.681 1.00 74.81 110 ASP A N 1
ATOM 879 C CA . ASP A 1 110 ? 2.628 -15.777 -17.663 1.00 74.81 110 ASP A CA 1
ATOM 880 C C . ASP A 1 110 ? 1.402 -14.858 -17.834 1.00 74.81 110 ASP A C 1
ATOM 882 O O . ASP A 1 110 ? 1.456 -13.883 -18.587 1.00 74.81 110 ASP A O 1
ATOM 886 N N . GLU A 1 111 ? 0.330 -15.082 -17.075 1.00 87.62 111 GLU A N 1
ATOM 887 C CA . GLU A 1 111 ? -0.802 -14.169 -16.969 1.00 87.62 111 GLU A CA 1
ATOM 888 C C . GLU A 1 111 ? -0.647 -13.205 -15.787 1.00 87.62 111 GLU A C 1
ATOM 890 O O . GLU A 1 111 ? -0.071 -13.514 -14.739 1.00 87.62 111 GLU A O 1
ATOM 895 N N . LEU A 1 112 ? -1.184 -11.997 -15.973 1.00 93.00 112 LEU A N 1
ATOM 896 C CA . LEU A 1 112 ? -1.265 -10.983 -14.929 1.00 93.00 112 LEU A 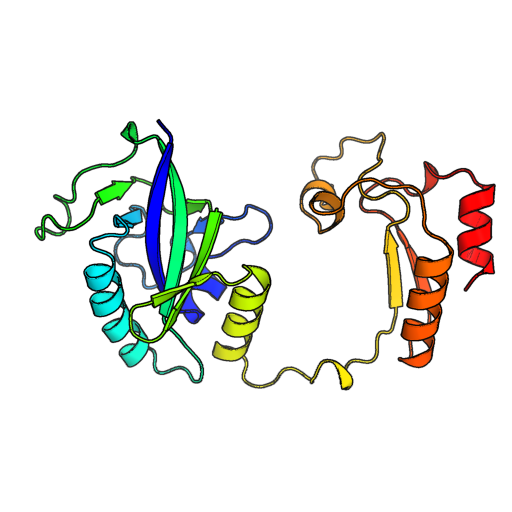CA 1
ATOM 897 C C . LEU A 1 112 ? -2.669 -10.973 -14.350 1.00 93.00 112 LEU A C 1
ATOM 899 O O . LEU A 1 112 ? -3.613 -10.545 -15.018 1.00 93.00 112 LEU A O 1
ATOM 903 N N . VAL A 1 113 ? -2.781 -11.376 -13.090 1.00 95.38 113 VAL A N 1
ATOM 904 C CA . VAL A 1 113 ? -4.030 -11.291 -12.335 1.00 95.38 113 VAL A CA 1
ATOM 905 C C . VAL A 1 113 ? -3.938 -10.087 -11.417 1.00 95.38 113 VAL A C 1
ATOM 907 O O . VAL A 1 113 ? -3.066 -10.037 -10.544 1.00 95.38 113 VAL A O 1
ATOM 910 N N . GLU A 1 114 ? -4.808 -9.102 -11.636 1.00 96.50 114 GLU A N 1
ATOM 911 C CA . GLU A 1 114 ? -4.879 -7.919 -10.780 1.00 96.50 114 GLU A CA 1
ATOM 912 C C . GLU A 1 114 ? -5.213 -8.337 -9.348 1.00 96.50 114 GLU A C 1
ATOM 914 O O . GLU A 1 114 ? -6.104 -9.152 -9.107 1.00 96.50 114 GLU A O 1
ATOM 919 N N . VAL A 1 115 ? -4.478 -7.777 -8.396 1.00 95.88 115 VAL A N 1
ATOM 920 C CA . VAL A 1 115 ? -4.696 -7.979 -6.968 1.00 95.88 115 VAL A CA 1
ATOM 921 C C . VAL A 1 115 ? -4.880 -6.628 -6.306 1.00 95.88 115 VAL A C 1
ATOM 923 O O . VAL A 1 115 ? -4.275 -5.627 -6.698 1.00 95.88 115 VAL A O 1
ATOM 926 N N . ARG A 1 116 ? -5.698 -6.590 -5.254 1.00 94.44 116 ARG A N 1
ATOM 927 C CA . ARG A 1 116 ? -5.806 -5.377 -4.450 1.00 94.44 116 ARG A CA 1
ATOM 928 C C . ARG A 1 116 ? -4.449 -5.082 -3.827 1.00 94.44 116 ARG A C 1
ATOM 930 O O . ARG A 1 116 ? -3.756 -5.986 -3.357 1.00 94.44 116 ARG A O 1
ATOM 937 N N . ILE A 1 117 ? -4.086 -3.805 -3.785 1.00 94.25 117 ILE A N 1
ATOM 938 C CA . ILE A 1 117 ? -2.811 -3.372 -3.205 1.00 94.25 117 ILE A CA 1
ATOM 939 C C . ILE A 1 117 ? -2.711 -3.805 -1.735 1.00 94.25 117 ILE A C 1
ATOM 941 O O . ILE A 1 117 ? -1.641 -4.204 -1.276 1.00 94.25 117 ILE A O 1
ATOM 945 N N . GLU A 1 118 ? -3.827 -3.774 -1.004 1.00 91.94 118 GLU A N 1
ATOM 946 C CA . GLU A 1 118 ? -3.898 -4.232 0.383 1.00 91.94 118 GLU A CA 1
ATOM 947 C C . GLU A 1 118 ? -3.601 -5.728 0.514 1.00 91.94 118 GLU A C 1
ATOM 949 O O . GLU A 1 118 ? -2.866 -6.118 1.420 1.00 91.94 118 GLU A O 1
ATOM 954 N N . ASP A 1 119 ? -4.110 -6.549 -0.408 1.00 93.31 119 ASP A N 1
ATOM 955 C CA . ASP A 1 119 ? -3.880 -7.995 -0.406 1.00 93.31 119 ASP A CA 1
ATOM 956 C C . ASP A 1 119 ? -2.418 -8.306 -0.747 1.00 93.31 119 ASP A C 1
ATOM 958 O O . ASP A 1 119 ? -1.792 -9.142 -0.094 1.00 93.31 119 ASP A O 1
ATOM 962 N N . ALA A 1 120 ? -1.829 -7.586 -1.710 1.00 94.88 120 ALA A N 1
ATOM 963 C CA . ALA A 1 120 ? -0.405 -7.694 -2.020 1.00 94.88 120 ALA A CA 1
ATOM 964 C C . ALA A 1 120 ? 0.470 -7.309 -0.815 1.00 94.88 120 A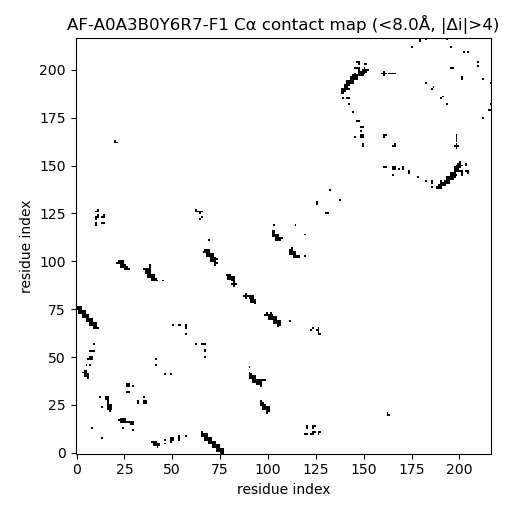LA A C 1
ATOM 966 O O . ALA A 1 120 ? 1.451 -7.990 -0.517 1.00 94.88 120 ALA A O 1
ATOM 967 N N . LEU A 1 121 ? 0.105 -6.250 -0.085 1.00 93.19 121 LEU A N 1
ATOM 968 C CA . LEU A 1 121 ? 0.820 -5.831 1.119 1.00 93.19 121 LEU A CA 1
ATOM 969 C C . LEU A 1 121 ? 0.688 -6.868 2.245 1.00 93.19 121 LEU A C 1
ATOM 971 O O . LEU A 1 121 ? 1.687 -7.204 2.879 1.00 93.19 121 LEU A O 1
ATOM 975 N N . ALA A 1 122 ? -0.510 -7.415 2.468 1.00 90.56 122 ALA A N 1
ATOM 976 C CA . ALA A 1 122 ? -0.740 -8.483 3.440 1.00 90.56 122 ALA A CA 1
ATOM 977 C C . ALA A 1 122 ? 0.101 -9.729 3.115 1.00 90.56 122 ALA A C 1
ATOM 979 O O . ALA A 1 122 ? 0.819 -10.239 3.977 1.00 90.56 122 ALA A O 1
ATOM 980 N N . GLN A 1 123 ? 0.105 -10.164 1.851 1.00 92.06 123 GLN A N 1
ATOM 981 C CA . GLN A 1 123 ? 0.964 -11.255 1.382 1.00 92.06 123 GLN A CA 1
ATOM 982 C C . GLN A 1 123 ? 2.449 -10.940 1.596 1.00 92.06 123 GLN A C 1
ATOM 984 O O . GLN A 1 123 ? 3.202 -11.806 2.034 1.00 92.06 123 GLN A O 1
ATOM 989 N N . ALA A 1 124 ? 2.876 -9.700 1.347 1.00 93.25 124 ALA A N 1
ATOM 990 C CA . ALA A 1 124 ? 4.255 -9.279 1.557 1.00 93.25 124 ALA A CA 1
ATOM 991 C C . ALA A 1 124 ? 4.677 -9.323 3.036 1.00 93.25 124 ALA A C 1
ATOM 993 O O . ALA A 1 124 ? 5.799 -9.733 3.339 1.00 93.25 124 ALA A O 1
ATOM 994 N N . TYR A 1 125 ? 3.784 -8.989 3.972 1.00 90.88 125 TYR A N 1
ATOM 995 C CA . TYR A 1 125 ? 4.041 -9.155 5.406 1.00 90.88 125 TYR A CA 1
ATOM 996 C C . TYR A 1 125 ? 4.271 -10.622 5.794 1.00 90.88 125 TYR A C 1
ATOM 998 O O . TYR A 1 125 ? 5.176 -10.893 6.586 1.00 90.88 125 TYR A O 1
ATOM 1006 N N . HIS A 1 126 ? 3.534 -11.566 5.198 1.00 88.94 126 HIS A N 1
ATOM 1007 C CA . HIS A 1 126 ? 3.745 -13.004 5.416 1.00 88.94 126 HIS A CA 1
ATOM 1008 C C . HIS A 1 126 ? 5.098 -13.519 4.897 1.00 88.94 126 HIS A C 1
ATOM 1010 O O . HIS A 1 126 ? 5.556 -14.572 5.338 1.00 88.94 126 HIS A O 1
ATOM 1016 N N . VAL A 1 127 ? 5.762 -12.790 3.989 1.00 88.94 127 VAL A N 1
ATOM 1017 C CA . VAL A 1 127 ? 7.112 -13.13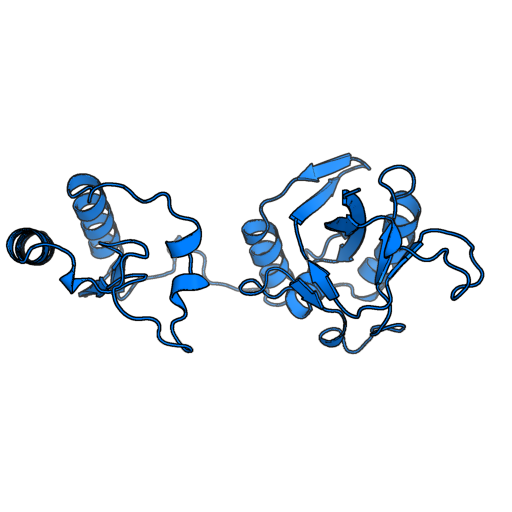9 3.512 1.00 88.94 127 VAL A CA 1
ATOM 1018 C C . VAL A 1 127 ? 8.167 -12.904 4.594 1.00 88.94 127 VAL A C 1
ATOM 1020 O O . VAL A 1 127 ? 9.086 -13.705 4.749 1.00 88.94 127 VAL A O 1
ATOM 1023 N N . VAL A 1 128 ? 8.059 -11.793 5.331 1.00 80.19 128 VAL A N 1
ATOM 1024 C CA . VAL A 1 128 ? 9.077 -11.374 6.314 1.00 80.19 128 VAL A CA 1
ATOM 1025 C C . VAL A 1 128 ? 8.733 -11.836 7.727 1.00 80.19 128 VAL A C 1
ATOM 1027 O O . VAL A 1 128 ? 9.628 -12.060 8.542 1.00 80.19 128 VAL A O 1
ATOM 1030 N N . LYS A 1 129 ? 7.447 -12.011 8.030 1.00 73.75 129 LYS A N 1
ATOM 1031 C CA . LYS A 1 129 ? 6.979 -12.483 9.327 1.00 73.75 129 LYS A CA 1
ATOM 1032 C C . LYS A 1 129 ? 6.128 -13.730 9.129 1.00 73.75 129 LYS A C 1
ATOM 1034 O O . LYS A 1 129 ? 5.021 -13.671 8.608 1.00 73.75 129 LYS A O 1
ATOM 1039 N N . SER A 1 130 ? 6.667 -14.861 9.567 1.00 63.59 130 SER A N 1
ATOM 1040 C CA . SER A 1 130 ? 6.043 -16.175 9.404 1.00 63.59 130 SER A CA 1
ATOM 1041 C C . SER A 1 130 ? 4.828 -16.396 10.303 1.00 63.59 130 SER A C 1
ATOM 1043 O O . SER A 1 130 ? 4.017 -17.263 10.000 1.00 63.59 130 SER A O 1
ATOM 1045 N N . VAL A 1 131 ? 4.688 -15.625 11.389 1.00 67.38 131 VAL A N 1
ATOM 1046 C CA . VAL A 1 131 ? 3.601 -15.795 12.360 1.00 67.38 131 VAL A CA 1
ATOM 1047 C C . VAL A 1 131 ? 2.959 -14.446 12.666 1.00 67.38 131 VAL A C 1
ATOM 1049 O O . VAL A 1 131 ? 3.516 -13.598 13.373 1.00 67.38 131 VAL A O 1
ATOM 1052 N N . PHE A 1 132 ? 1.773 -14.256 12.106 1.00 72.69 132 PHE A N 1
ATOM 1053 C CA . PHE A 1 132 ? 0.754 -13.387 12.673 1.00 72.69 132 PHE A CA 1
ATOM 1054 C C . PHE A 1 132 ? -0.266 -14.294 13.363 1.00 72.69 132 PHE A C 1
ATOM 1056 O O . PHE A 1 132 ? -0.454 -15.411 12.884 1.00 72.69 132 PHE A O 1
ATOM 1063 N N . PRO A 1 133 ? -0.897 -13.848 14.461 1.00 77.62 133 PRO A N 1
ATOM 1064 C CA . PRO A 1 133 ? -2.096 -14.523 14.925 1.00 77.62 133 PRO A CA 1
ATOM 1065 C C . PRO A 1 133 ? -3.108 -14.523 13.782 1.00 77.62 133 PRO A C 1
ATOM 1067 O O . PRO A 1 133 ? -3.215 -13.520 13.059 1.00 77.62 133 PRO A O 1
ATOM 1070 N N . ASP A 1 134 ? -3.836 -15.619 13.622 1.00 79.44 134 ASP A N 1
ATOM 1071 C CA . ASP A 1 134 ? -4.959 -15.636 12.698 1.00 79.44 134 ASP A CA 1
ATOM 1072 C C . ASP A 1 134 ? -5.954 -14.549 13.108 1.00 79.44 134 ASP A C 1
ATOM 1074 O O . ASP A 1 134 ? -6.079 -14.201 14.283 1.00 79.44 134 ASP A O 1
ATOM 1078 N N . TYR A 1 135 ? -6.690 -13.993 12.145 1.00 80.44 135 TYR A N 1
ATOM 1079 C CA . TYR A 1 135 ? -7.669 -12.946 12.451 1.00 80.44 135 TYR A CA 1
ATOM 1080 C C . TYR A 1 135 ? -8.669 -13.393 13.532 1.00 80.44 135 TYR A C 1
ATOM 1082 O O . TYR A 1 135 ? -9.044 -12.599 14.388 1.00 80.44 135 TYR A O 1
ATOM 1090 N N . SER A 1 136 ? -9.035 -14.680 13.541 1.00 84.25 136 SER A N 1
ATOM 1091 C CA . SER A 1 136 ? -9.896 -15.300 14.556 1.00 84.25 136 SER A CA 1
ATOM 1092 C C . SER A 1 136 ? -9.284 -15.369 15.958 1.00 84.25 136 SER A C 1
ATOM 1094 O O . SER A 1 136 ? -10.012 -15.556 16.926 1.00 84.25 136 SER A O 1
ATOM 1096 N N . GLU A 1 137 ? -7.965 -15.247 16.081 1.00 88.12 137 GLU A N 1
ATOM 1097 C CA . GLU A 1 137 ? -7.247 -15.212 17.359 1.00 88.12 137 GLU A CA 1
ATOM 1098 C C . GLU A 1 137 ? -7.105 -13.781 17.900 1.00 88.12 137 GLU A C 1
ATOM 1100 O O . GLU A 1 137 ? -6.680 -13.576 19.040 1.00 88.12 137 GLU A O 1
ATOM 1105 N N . LEU A 1 138 ? 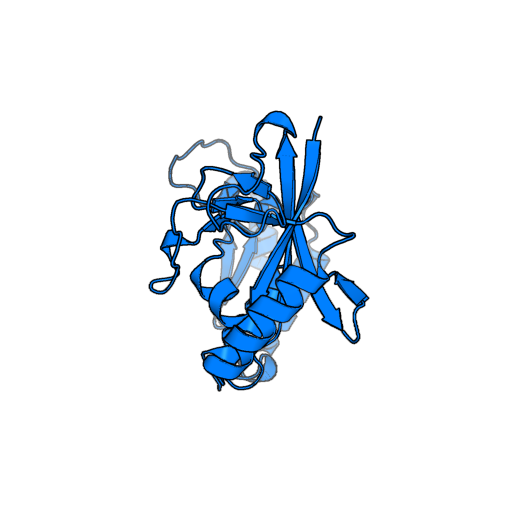-7.441 -12.768 17.094 1.00 89.75 138 LEU A N 1
ATOM 1106 C CA . LEU A 1 138 ? -7.386 -11.374 17.508 1.00 89.75 138 LEU A CA 1
ATOM 1107 C C . LEU A 1 138 ? -8.621 -11.024 18.339 1.00 89.75 138 LEU A C 1
ATOM 1109 O O . LEU A 1 138 ? -9.747 -11.058 17.853 1.00 89.75 138 LEU A O 1
ATOM 1113 N N . ILE A 1 139 ? -8.390 -10.597 19.578 1.00 92.62 139 ILE A N 1
ATOM 1114 C CA . ILE A 1 139 ? -9.436 -10.067 20.457 1.00 92.62 139 ILE A CA 1
ATOM 1115 C C . ILE A 1 139 ? -9.371 -8.536 20.382 1.00 92.62 139 ILE A C 1
ATOM 1117 O O . ILE A 1 139 ? -8.420 -7.938 20.912 1.00 92.62 139 ILE A O 1
ATOM 1121 N N . PRO A 1 140 ? -10.319 -7.861 19.703 1.00 93.31 140 PRO A N 1
ATOM 1122 C CA . PRO A 1 140 ? -10.336 -6.410 19.672 1.00 93.31 140 PRO A CA 1
ATOM 1123 C C . PRO A 1 140 ? -10.583 -5.892 21.085 1.00 93.31 140 PRO A C 1
ATOM 1125 O O . PRO A 1 140 ? -11.530 -6.295 21.737 1.00 93.31 140 PRO A O 1
ATOM 1128 N N . ARG A 1 141 ? -9.774 -4.942 21.558 1.00 93.56 141 ARG A N 1
ATOM 1129 C CA . ARG A 1 141 ? -10.089 -4.212 22.801 1.00 93.56 141 ARG A CA 1
ATOM 1130 C C . ARG A 1 141 ? -11.039 -3.049 22.560 1.00 93.56 141 ARG A C 1
ATOM 1132 O O . ARG A 1 141 ? -11.578 -2.465 23.493 1.00 93.56 141 ARG A O 1
ATOM 1139 N N . THR A 1 142 ? -11.137 -2.595 21.315 1.00 93.56 142 THR A N 1
ATOM 1140 C CA . THR A 1 142 ? -11.809 -1.348 20.955 1.00 93.56 142 THR A CA 1
ATOM 1141 C C . THR A 1 142 ? -12.333 -1.418 19.540 1.00 93.56 142 THR A C 1
ATOM 1143 O O . THR A 1 142 ? -11.637 -1.908 18.653 1.00 93.56 142 THR A O 1
ATOM 1146 N N . VAL A 1 143 ? -13.514 -0.849 19.330 1.00 92.44 143 VAL A N 1
ATOM 1147 C CA . VAL A 1 143 ? -14.063 -0.560 18.007 1.00 92.44 143 VAL A CA 1
ATOM 1148 C C . VAL A 1 143 ? -14.168 0.952 17.817 1.00 92.44 143 VAL A C 1
ATOM 1150 O O . VAL A 1 143 ? -14.560 1.678 18.730 1.00 92.44 143 VAL A O 1
ATOM 1153 N N . SER A 1 144 ? -13.777 1.443 16.643 1.00 90.31 144 SER A N 1
ATOM 1154 C CA . SER A 1 144 ? -13.839 2.865 16.296 1.00 90.31 144 SER A CA 1
ATOM 1155 C C . SER A 1 144 ? -14.880 3.096 15.209 1.00 90.31 144 SER A C 1
ATOM 1157 O O . SER A 1 144 ? -14.815 2.480 14.148 1.00 90.31 144 SER A O 1
ATOM 1159 N N . ILE A 1 145 ? -15.820 4.005 15.460 1.00 88.75 145 ILE A N 1
ATOM 1160 C CA . ILE A 1 145 ? -16.857 4.403 14.503 1.00 88.75 145 ILE A CA 1
ATOM 1161 C C . ILE A 1 145 ? -16.438 5.725 13.873 1.00 88.75 145 ILE A C 1
ATOM 1163 O O . ILE A 1 145 ? -16.187 6.678 14.601 1.00 88.75 145 ILE A O 1
ATOM 1167 N N . LEU A 1 146 ? -16.391 5.794 12.541 1.00 87.25 146 LEU A N 1
ATOM 1168 C CA . LEU A 1 146 ? -16.074 7.011 11.787 1.00 87.25 146 LEU A CA 1
ATOM 1169 C C . LEU A 1 146 ? -17.364 7.621 11.232 1.00 87.25 146 LEU A C 1
ATOM 1171 O O . LEU A 1 146 ? -17.720 7.425 10.072 1.00 87.25 146 LEU A O 1
ATOM 1175 N N . SER A 1 147 ? -18.079 8.349 12.080 1.00 84.62 147 SER A N 1
ATOM 1176 C CA . SER A 1 147 ? -19.478 8.725 11.843 1.00 84.62 147 SER A CA 1
ATOM 1177 C C . SER A 1 147 ? -19.676 9.844 10.806 1.00 84.62 147 SER A C 1
ATOM 1179 O O . SER A 1 147 ? -20.765 9.991 10.258 1.00 84.62 147 SER A O 1
ATOM 1181 N N . VAL A 1 148 ? -18.622 10.603 10.488 1.00 85.06 148 VAL A N 1
ATOM 1182 C CA . VAL A 1 148 ? -18.649 11.730 9.531 1.00 85.06 148 VAL A CA 1
ATOM 1183 C C . VAL A 1 148 ? -17.745 11.529 8.310 1.00 85.06 148 VAL A C 1
ATOM 1185 O O . VAL A 1 148 ? -17.489 12.480 7.574 1.00 85.06 148 VAL A O 1
ATOM 1188 N N . ALA A 1 149 ? -17.232 10.316 8.073 1.00 82.31 149 ALA A N 1
ATOM 1189 C CA . ALA A 1 149 ? -16.203 10.055 7.058 1.00 82.31 149 ALA A CA 1
ATOM 1190 C C . ALA A 1 149 ? -15.064 11.098 7.131 1.00 82.31 149 ALA A C 1
ATOM 1192 O O . ALA A 1 149 ? -14.324 11.089 8.109 1.00 82.31 149 ALA A O 1
ATOM 1193 N N . ARG A 1 150 ? -14.944 12.003 6.142 1.00 83.44 150 ARG A N 1
ATOM 1194 C CA . ARG A 1 150 ? -13.966 13.115 6.091 1.00 83.44 150 ARG A CA 1
ATOM 1195 C C . ARG A 1 150 ? -14.523 14.506 6.412 1.00 83.44 150 ARG A C 1
ATOM 1197 O O . ARG A 1 150 ? -13.816 15.494 6.229 1.00 83.44 150 ARG A O 1
ATOM 1204 N N . GLY A 1 151 ? -15.780 14.610 6.833 1.00 83.75 151 GLY A N 1
ATOM 1205 C CA . GLY A 1 151 ? -16.392 15.890 7.181 1.00 83.75 151 GLY A CA 1
ATOM 1206 C C . GLY A 1 151 ? -15.619 16.566 8.310 1.00 83.75 151 GLY A C 1
ATOM 1207 O O . GLY A 1 151 ? -15.569 16.048 9.420 1.00 83.75 151 GLY A O 1
ATOM 1208 N N . CYS A 1 152 ? -14.993 17.706 8.031 1.00 87.00 152 CYS A N 1
ATOM 1209 C CA . CYS A 1 152 ? -14.273 18.509 9.013 1.00 87.00 152 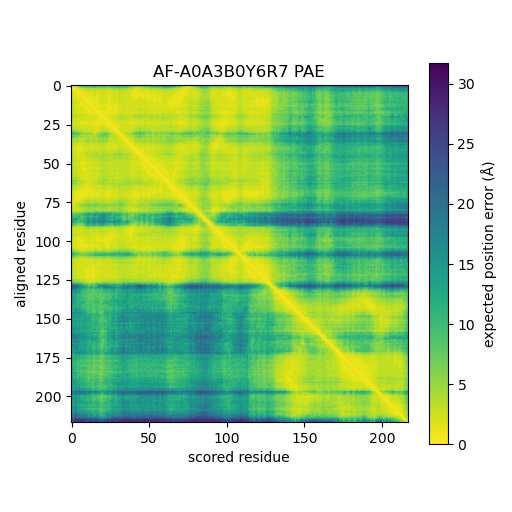CYS A CA 1
ATOM 1210 C C . CYS A 1 152 ? -14.259 19.973 8.560 1.00 87.00 152 CYS A C 1
ATOM 1212 O O . CYS A 1 152 ? -14.163 20.242 7.364 1.00 87.00 152 CYS A O 1
ATOM 1214 N N . GLN A 1 153 ? -14.346 20.910 9.505 1.00 88.19 153 GLN A N 1
ATOM 1215 C CA . GLN A 1 153 ? -14.209 22.350 9.234 1.00 88.19 153 GLN A CA 1
ATOM 1216 C C . GLN A 1 153 ? -12.765 22.851 9.390 1.00 88.19 153 GLN A C 1
ATOM 1218 O O . GLN A 1 153 ? -12.460 23.974 9.000 1.00 88.19 153 GLN A O 1
ATOM 1223 N N . ALA A 1 154 ? -11.875 22.030 9.954 1.00 87.50 154 ALA A N 1
ATOM 1224 C CA . ALA A 1 154 ? -10.470 22.363 10.148 1.00 87.50 154 ALA A CA 1
ATOM 1225 C C . ALA A 1 154 ? -9.594 21.881 8.978 1.00 87.50 154 ALA A C 1
ATOM 1227 O O . ALA A 1 154 ? -9.913 20.908 8.294 1.00 87.50 154 ALA A O 1
ATOM 1228 N N . SER A 1 155 ? -8.444 22.532 8.795 1.00 87.19 155 SER A N 1
ATOM 1229 C CA . SER A 1 155 ? -7.449 22.234 7.754 1.00 87.19 155 SER A CA 1
ATOM 1230 C C . SER A 1 155 ? -6.071 21.932 8.355 1.00 87.19 155 SER A C 1
ATOM 1232 O O . SER A 1 155 ? -5.062 22.497 7.939 1.00 87.19 155 SER A O 1
ATOM 1234 N N . CYS A 1 156 ? -6.025 21.105 9.401 1.00 86.94 156 CYS A N 1
ATOM 1235 C CA . CYS A 1 156 ? -4.783 20.841 10.128 1.00 86.94 156 CYS A CA 1
ATOM 1236 C C . CYS A 1 156 ? -3.755 20.129 9.233 1.00 86.94 156 CYS A C 1
ATOM 1238 O O . CYS A 1 156 ? -4.060 19.083 8.659 1.00 86.94 156 CYS A O 1
ATOM 1240 N N . GLU A 1 157 ? -2.523 20.640 9.186 1.00 85.25 157 GLU A N 1
ATOM 1241 C CA . GLU A 1 157 ? -1.432 20.082 8.365 1.00 85.25 157 GLU A CA 1
ATOM 1242 C C . GLU A 1 157 ? -1.054 18.646 8.760 1.00 85.25 157 GLU A C 1
ATOM 1244 O O . GLU A 1 157 ? -0.639 17.847 7.928 1.00 85.25 157 GLU A O 1
ATOM 1249 N N . PHE A 1 158 ? -1.254 18.292 10.029 1.00 81.56 158 PHE A N 1
ATOM 1250 C CA . PHE A 1 158 ? -0.965 16.971 10.590 1.00 81.56 158 PHE A CA 1
ATOM 1251 C C . PHE A 1 158 ? -2.173 16.015 10.577 1.00 81.56 158 PHE A C 1
ATOM 1253 O O . PHE A 1 158 ? -2.105 14.921 11.142 1.00 81.56 158 PHE A O 1
ATOM 1260 N N . CYS A 1 159 ? -3.309 16.405 9.983 1.00 82.69 159 CYS A N 1
ATOM 1261 C CA . CYS A 1 159 ? -4.504 15.563 9.960 1.00 82.69 159 CYS A CA 1
ATOM 1262 C C . CYS A 1 159 ? -4.319 14.377 9.006 1.00 82.69 159 CYS A C 1
ATOM 1264 O O . CYS A 1 159 ? -4.385 14.517 7.785 1.00 82.69 159 CYS A O 1
ATOM 1266 N N . PHE A 1 160 ? -4.164 13.179 9.567 1.00 76.31 160 PHE A N 1
ATOM 1267 C CA . PHE A 1 160 ? -4.011 11.947 8.791 1.00 76.31 160 PHE A CA 1
ATOM 1268 C C . PHE A 1 160 ? -5.301 11.508 8.085 1.00 76.31 160 PHE A C 1
ATOM 1270 O O . PHE A 1 160 ? -5.287 10.568 7.293 1.00 76.31 160 PHE A O 1
ATOM 1277 N N . SER A 1 161 ? -6.436 12.158 8.339 1.00 73.94 161 SER A N 1
ATOM 1278 C CA . SER A 1 161 ? -7.716 11.715 7.797 1.00 73.94 161 SER A CA 1
ATOM 1279 C C . SER A 1 161 ? -7.884 11.916 6.292 1.00 73.94 161 SER A C 1
ATOM 1281 O O . SER A 1 161 ? -8.711 11.257 5.661 1.00 73.94 161 SER A O 1
ATOM 1283 N N . SER A 1 162 ? -7.081 12.797 5.696 1.00 68.69 162 SER A N 1
ATOM 1284 C CA . SER A 1 162 ? -6.940 12.931 4.243 1.00 68.69 162 SER A CA 1
ATOM 1285 C C . SER A 1 162 ? -6.154 11.777 3.608 1.00 68.69 162 SER A C 1
ATOM 1287 O O . SER A 1 162 ? -6.241 11.593 2.396 1.00 68.69 162 SER A O 1
ATOM 1289 N N . ALA A 1 163 ? -5.437 10.991 4.414 1.00 63.09 163 ALA A N 1
ATOM 1290 C CA . ALA A 1 163 ? -4.636 9.840 4.006 1.00 63.09 163 ALA A CA 1
ATOM 1291 C C . ALA A 1 163 ? -5.127 8.514 4.630 1.00 63.09 163 ALA A C 1
ATOM 1293 O O . ALA A 1 163 ? -4.521 7.466 4.418 1.00 63.09 163 ALA A O 1
ATOM 1294 N N . SER A 1 164 ? -6.217 8.532 5.406 1.00 72.06 164 SER A N 1
ATOM 1295 C CA . SER A 1 164 ? -6.797 7.337 6.026 1.00 72.06 164 SER A CA 1
ATOM 1296 C C . SER A 1 164 ? -7.872 6.700 5.146 1.00 72.06 164 SER A C 1
ATOM 1298 O O . SER A 1 164 ? -8.290 7.276 4.142 1.00 72.06 164 SER A O 1
ATOM 1300 N N . ILE A 1 165 ? -8.382 5.538 5.577 1.00 70.75 165 ILE A N 1
ATOM 1301 C CA . ILE A 1 165 ? -9.488 4.821 4.915 1.00 70.75 165 ILE A CA 1
ATOM 1302 C C . ILE A 1 165 ? -10.710 5.716 4.655 1.00 70.75 165 ILE A C 1
ATOM 1304 O O . ILE A 1 165 ? -11.490 5.468 3.745 1.00 70.75 165 ILE A O 1
ATOM 1308 N N . SER A 1 166 ? -10.850 6.798 5.421 1.00 73.50 166 SER A N 1
ATOM 1309 C CA . SER A 1 166 ? -11.902 7.804 5.277 1.00 73.50 166 SER A CA 1
ATOM 1310 C C . SER A 1 166 ? -11.902 8.486 3.906 1.00 73.50 166 SER A C 1
ATOM 1312 O O . SER A 1 166 ? -12.953 8.945 3.467 1.00 73.50 166 SER A O 1
ATOM 1314 N N . LYS A 1 167 ? -10.748 8.572 3.224 1.00 74.69 167 LYS A N 1
ATOM 1315 C CA . LYS A 1 167 ? -10.649 9.090 1.847 1.00 74.69 167 LYS A CA 1
ATOM 1316 C C . LYS A 1 167 ? -11.266 8.143 0.827 1.00 74.69 167 LYS A C 1
ATOM 1318 O O . LYS A 1 167 ? -11.825 8.624 -0.153 1.00 74.69 167 LYS A O 1
ATOM 1323 N N . ASP A 1 168 ? -11.196 6.845 1.087 1.00 72.38 168 ASP A N 1
ATOM 1324 C CA . ASP A 1 168 ? -11.664 5.810 0.168 1.00 72.38 168 ASP A CA 1
ATOM 1325 C C . ASP A 1 168 ? -13.165 5.520 0.338 1.00 72.38 168 ASP A C 1
ATOM 1327 O O . ASP A 1 168 ? -13.769 4.832 -0.482 1.00 72.38 168 ASP A O 1
ATOM 1331 N N . GLN A 1 169 ? -13.791 6.047 1.398 1.00 75.31 169 GLN A N 1
ATOM 1332 C CA . GLN A 1 169 ? -15.221 5.882 1.644 1.00 75.31 169 GLN A CA 1
ATOM 1333 C C . GLN A 1 169 ? -16.048 6.912 0.874 1.00 75.31 169 GLN A C 1
ATOM 1335 O O . GLN A 1 169 ? -15.806 8.120 0.934 1.00 75.31 169 GLN A O 1
ATOM 1340 N N . LYS A 1 170 ? -17.109 6.438 0.216 1.00 75.81 170 LYS A N 1
ATOM 1341 C CA . LYS A 1 170 ? -18.143 7.316 -0.330 1.00 75.81 170 LYS A CA 1
ATOM 1342 C C . LYS A 1 170 ? -18.886 7.984 0.828 1.00 75.81 170 LYS A C 1
ATOM 1344 O O . LYS A 1 170 ? -19.371 7.302 1.729 1.00 75.81 170 LYS A O 1
ATOM 1349 N N . GLN A 1 171 ? -19.001 9.310 0.792 1.00 74.31 171 GLN A N 1
ATOM 1350 C CA . GLN A 1 171 ? -19.799 10.033 1.780 1.00 74.31 171 GLN A CA 1
ATOM 1351 C C . GLN A 1 171 ? -21.271 9.635 1.648 1.00 74.31 171 GLN A C 1
ATOM 1353 O O . GLN A 1 171 ? -21.856 9.705 0.566 1.00 74.31 171 GLN A O 1
ATOM 1358 N N . THR A 1 172 ? -21.847 9.180 2.755 1.00 78.31 172 THR A N 1
ATOM 1359 C CA . THR A 1 172 ? -23.229 8.707 2.855 1.00 78.31 172 THR A CA 1
ATOM 1360 C C . THR A 1 172 ? -23.832 9.173 4.179 1.00 78.31 172 THR A C 1
ATOM 1362 O O . THR A 1 172 ? -23.131 9.710 5.039 1.00 78.31 172 THR A O 1
ATOM 1365 N N . ASN A 1 173 ? -25.147 9.008 4.332 1.00 82.62 173 ASN A N 1
ATOM 1366 C CA . ASN A 1 173 ? -25.793 9.202 5.626 1.00 82.62 173 ASN A CA 1
ATOM 1367 C C . ASN A 1 173 ? -25.328 8.133 6.621 1.00 82.62 173 ASN A C 1
ATOM 1369 O O . ASN A 1 173 ? -25.000 7.017 6.228 1.00 82.62 173 ASN A O 1
ATOM 1373 N N . VAL A 1 174 ? -25.354 8.476 7.910 1.00 84.12 174 VAL A N 1
ATOM 1374 C CA . VAL A 1 174 ? -25.061 7.523 8.988 1.00 84.12 174 VAL A CA 1
ATOM 1375 C C . VAL A 1 174 ? -26.054 6.365 8.938 1.00 84.12 174 VAL A C 1
ATOM 1377 O O . VAL A 1 174 ? -27.263 6.580 9.021 1.00 84.12 174 VAL A O 1
ATOM 1380 N N . ASP A 1 175 ? -25.519 5.153 8.834 1.00 88.88 175 ASP A N 1
ATOM 1381 C CA . ASP A 1 175 ? -26.269 3.902 8.876 1.00 88.88 175 ASP A CA 1
ATOM 1382 C C . ASP A 1 175 ? -26.204 3.314 10.294 1.00 88.88 175 ASP A C 1
ATOM 1384 O O . ASP A 1 175 ? -25.225 2.674 10.682 1.00 88.88 175 ASP A O 1
ATOM 1388 N N . PHE A 1 176 ? -27.239 3.590 11.089 1.00 87.94 176 PHE A N 1
ATOM 1389 C CA . PHE A 1 176 ? -27.311 3.153 12.485 1.00 87.94 176 PHE A CA 1
ATOM 1390 C C . PHE A 1 176 ? -27.459 1.636 12.622 1.00 87.94 176 PHE A C 1
ATOM 1392 O O . PHE A 1 176 ? -26.878 1.052 13.531 1.00 87.94 176 PHE A O 1
ATOM 1399 N N . GLU A 1 177 ? -28.165 0.974 11.703 1.00 90.50 177 GLU A N 1
ATOM 1400 C CA . GLU A 1 177 ? -28.320 -0.485 11.742 1.00 90.50 177 GLU A CA 1
ATOM 1401 C C . GLU A 1 177 ? -26.977 -1.173 11.504 1.00 90.50 177 GLU A C 1
ATOM 1403 O O . GLU A 1 177 ? -26.595 -2.095 12.232 1.00 90.50 177 GLU A O 1
ATOM 1408 N N . ARG A 1 178 ? -26.203 -0.677 10.531 1.00 90.12 178 ARG A N 1
ATOM 1409 C CA . ARG A 1 178 ? -24.856 -1.183 10.269 1.00 90.12 178 ARG A CA 1
ATOM 1410 C C . ARG A 1 178 ? -23.914 -0.931 11.438 1.00 90.12 178 ARG A C 1
ATOM 1412 O O . ARG A 1 178 ? -23.105 -1.805 11.751 1.00 90.12 178 ARG A O 1
ATOM 1419 N N . ILE A 1 179 ? -24.005 0.235 12.074 1.00 90.12 179 ILE A N 1
ATOM 1420 C CA . ILE A 1 179 ? -23.204 0.560 13.258 1.00 90.12 179 ILE A CA 1
ATOM 1421 C C . ILE A 1 179 ? -23.551 -0.388 14.405 1.00 90.12 179 ILE A C 1
ATOM 1423 O O . ILE A 1 179 ? -22.644 -1.026 14.933 1.00 90.12 179 ILE A O 1
ATOM 1427 N N . GLN A 1 180 ? -24.834 -0.555 14.729 1.00 90.69 180 GLN A N 1
ATOM 1428 C CA . GLN A 1 180 ? -25.282 -1.471 15.777 1.00 90.69 180 GLN A CA 1
ATOM 1429 C C . GLN A 1 180 ? -24.804 -2.903 15.522 1.00 90.69 180 GLN A C 1
ATOM 1431 O O . GLN A 1 180 ? -24.323 -3.567 16.440 1.00 90.69 180 GLN A O 1
ATOM 1436 N N . TYR A 1 181 ? -24.890 -3.371 14.274 1.00 92.81 181 TYR A N 1
ATOM 1437 C CA . TYR A 1 181 ? -24.369 -4.677 13.882 1.00 92.81 181 TYR A CA 1
ATOM 1438 C C . TYR A 1 181 ? -22.867 -4.797 14.185 1.00 92.81 181 TYR A C 1
ATOM 1440 O O . TYR A 1 181 ? -22.456 -5.720 14.880 1.00 92.81 181 TYR A O 1
ATOM 1448 N N . VAL A 1 182 ? -22.046 -3.843 13.731 1.00 92.31 182 VAL A N 1
ATOM 1449 C CA . VAL A 1 182 ? -20.587 -3.868 13.955 1.00 92.31 182 VAL A CA 1
ATOM 1450 C C . VAL A 1 182 ? -20.232 -3.788 15.442 1.00 92.31 182 VAL A C 1
ATOM 1452 O O . VAL A 1 182 ? -19.303 -4.462 15.882 1.00 92.31 182 VAL A O 1
ATOM 1455 N N . LEU A 1 183 ? -20.963 -2.989 16.221 1.00 92.19 183 LEU A N 1
ATOM 1456 C CA . LEU A 1 183 ? -20.776 -2.879 17.667 1.00 92.19 183 LEU A CA 1
ATOM 1457 C C . LEU A 1 183 ? -21.065 -4.201 18.381 1.00 92.19 183 LEU A C 1
ATOM 1459 O O . LEU A 1 183 ? -20.262 -4.638 19.206 1.00 92.19 183 LEU A O 1
ATOM 1463 N N . ASN A 1 184 ? -22.166 -4.864 18.023 1.00 92.69 184 ASN A N 1
ATOM 1464 C CA . ASN A 1 184 ? -22.531 -6.163 18.581 1.00 92.69 184 ASN A CA 1
ATOM 1465 C C . ASN A 1 184 ? -21.485 -7.232 18.243 1.00 92.69 184 ASN A C 1
ATOM 1467 O O . ASN A 1 184 ? -21.035 -7.940 19.142 1.00 92.69 184 ASN A O 1
ATOM 1471 N N . GLU A 1 185 ? -21.040 -7.301 16.986 1.00 94.19 185 GLU A N 1
ATOM 1472 C CA . GLU A 1 185 ? -19.995 -8.242 16.562 1.00 94.19 185 GLU A CA 1
ATOM 1473 C C . GLU A 1 185 ? -18.672 -7.982 17.296 1.00 94.19 185 GLU A C 1
ATOM 1475 O O . GLU A 1 185 ? -18.035 -8.912 17.789 1.00 94.19 185 GLU A O 1
ATOM 1480 N N . ALA A 1 186 ? -18.272 -6.714 17.439 1.00 93.25 186 ALA A N 1
ATOM 1481 C CA . ALA A 1 186 ? -17.058 -6.351 18.163 1.00 93.25 186 ALA A CA 1
ATOM 1482 C C . ALA A 1 186 ? -17.144 -6.728 19.649 1.00 93.25 186 ALA A C 1
ATOM 1484 O O . ALA A 1 186 ? -16.176 -7.244 20.206 1.00 93.25 186 ALA A O 1
ATOM 1485 N N . LYS A 1 187 ? -18.297 -6.501 20.287 1.00 93.62 187 LYS A N 1
ATOM 1486 C CA . LYS A 1 187 ? -18.554 -6.872 21.684 1.00 93.62 187 LYS A CA 1
ATOM 1487 C C . LYS A 1 187 ? -18.508 -8.385 21.883 1.00 93.62 187 LYS A C 1
ATOM 1489 O O . LYS A 1 187 ? -17.849 -8.845 22.811 1.00 93.62 187 LYS A O 1
ATOM 1494 N N . LEU A 1 188 ? -19.141 -9.155 20.995 1.00 94.38 188 LEU A N 1
ATOM 1495 C CA . LEU A 1 188 ? -19.073 -10.622 20.999 1.00 94.38 188 LEU A CA 1
ATOM 1496 C C . LEU A 1 188 ? -17.637 -11.129 20.814 1.00 94.38 188 LEU A C 1
ATOM 1498 O O . LEU A 1 188 ? -17.252 -12.111 21.443 1.00 94.38 188 LEU A O 1
ATOM 1502 N N . ALA A 1 189 ? -16.833 -10.429 20.012 1.00 92.81 189 ALA A N 1
ATOM 1503 C CA . ALA A 1 189 ? -15.414 -10.718 19.830 1.00 92.81 189 ALA A CA 1
ATOM 1504 C C . ALA A 1 189 ? -14.524 -10.278 21.014 1.00 92.81 189 ALA A C 1
ATOM 1506 O O . ALA A 1 189 ? -13.340 -10.605 21.023 1.00 92.81 189 ALA A O 1
ATOM 1507 N N . GLY A 1 190 ? -15.062 -9.561 22.011 1.00 95.19 190 GLY A N 1
ATOM 1508 C CA . GLY A 1 190 ? -14.351 -9.167 23.234 1.00 95.19 190 GLY A CA 1
ATOM 1509 C C . GLY A 1 190 ? -13.987 -7.683 23.352 1.00 95.19 190 GLY A C 1
ATOM 1510 O O . GLY A 1 190 ? -13.202 -7.323 24.229 1.00 95.19 190 GLY A O 1
ATOM 1511 N N . ALA A 1 191 ? -14.542 -6.806 22.510 1.00 95.44 191 ALA A N 1
ATOM 1512 C CA . ALA A 1 191 ? -14.334 -5.366 22.643 1.00 95.44 191 ALA A CA 1
ATOM 1513 C C . ALA A 1 191 ? -14.960 -4.819 23.931 1.00 95.44 191 ALA A C 1
ATOM 1515 O O . ALA A 1 191 ? -16.150 -4.981 24.188 1.00 95.44 191 ALA A O 1
ATOM 1516 N N . GLU A 1 192 ? -14.149 -4.103 24.708 1.00 94.50 192 GLU A N 1
ATOM 1517 C CA . GLU A 1 192 ? -14.553 -3.519 25.994 1.00 94.50 192 GLU A CA 1
ATOM 1518 C C . GLU A 1 192 ? -15.050 -2.076 25.856 1.00 94.50 192 GLU A C 1
ATOM 1520 O O . GLU A 1 192 ? -15.683 -1.538 26.762 1.00 94.50 192 GLU A O 1
ATOM 1525 N N . ARG A 1 193 ? -14.732 -1.415 24.736 1.00 93.12 193 ARG A N 1
ATOM 1526 C CA . ARG A 1 193 ? -15.103 -0.019 24.495 1.00 93.12 193 ARG A CA 1
ATOM 1527 C C . ARG A 1 193 ? -15.365 0.271 23.023 1.00 93.12 193 ARG A C 1
ATOM 1529 O O . ARG A 1 193 ? -14.669 -0.231 22.138 1.00 93.12 193 ARG A O 1
ATOM 1536 N N . ALA A 1 194 ? -16.305 1.174 22.785 1.00 91.94 194 ALA A N 1
ATOM 1537 C CA . ALA A 1 194 ? -16.500 1.825 21.502 1.00 91.94 194 ALA A CA 1
ATOM 1538 C C . ALA A 1 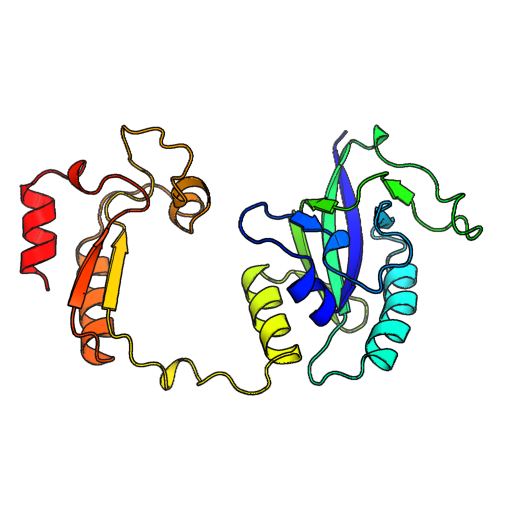194 ? -15.995 3.270 21.572 1.00 91.94 194 ALA A C 1
ATOM 1540 O O . ALA A 1 194 ? -16.146 3.951 22.586 1.00 91.94 194 ALA A O 1
ATOM 1541 N N . VAL A 1 195 ? -15.380 3.740 20.491 1.00 91.44 195 VAL A N 1
ATOM 1542 C CA . VAL A 1 195 ? -14.913 5.121 20.355 1.00 91.44 195 VAL A CA 1
ATOM 1543 C C . VAL A 1 195 ? -15.593 5.736 19.144 1.00 91.44 195 VAL A C 1
ATOM 1545 O O . VAL A 1 195 ? -15.360 5.314 18.010 1.00 91.44 195 VAL A O 1
ATOM 1548 N N . ILE A 1 196 ? -16.407 6.761 19.381 1.00 88.50 196 ILE A N 1
ATOM 1549 C CA . ILE A 1 196 ? -16.901 7.622 18.309 1.00 88.50 196 ILE A CA 1
ATOM 1550 C C . ILE A 1 196 ? -15.746 8.540 17.923 1.00 88.50 196 ILE A C 1
ATOM 1552 O O . ILE A 1 196 ? -15.278 9.356 18.714 1.00 88.50 196 ILE A O 1
ATOM 1556 N N . THR A 1 197 ? -15.255 8.363 16.709 1.00 84.00 197 THR A N 1
ATOM 1557 C CA . THR A 1 197 ? -14.188 9.161 16.122 1.00 84.00 197 THR A CA 1
ATOM 1558 C C . THR A 1 197 ? -14.608 9.572 14.713 1.00 84.00 197 THR A C 1
ATOM 1560 O O . THR A 1 197 ? -15.755 9.405 14.293 1.00 84.00 197 THR A O 1
ATOM 1563 N N . GLY A 1 198 ? -13.694 10.156 13.961 1.00 71.38 198 GLY A N 1
ATOM 1564 C CA . GLY A 1 198 ? -13.918 10.471 12.569 1.00 71.38 198 GLY A CA 1
ATOM 1565 C C . GLY A 1 198 ? -12.617 10.363 11.802 1.00 71.38 198 GLY A C 1
ATOM 1566 O O . GLY A 1 198 ? -11.536 10.579 12.342 1.00 71.38 198 GLY A O 1
ATOM 1567 N N . GLY A 1 199 ? -12.735 10.167 10.493 1.00 75.31 199 GLY A N 1
ATOM 1568 C CA . GLY A 1 199 ? -11.773 10.774 9.578 1.00 75.31 199 GLY A CA 1
ATOM 1569 C C . GLY A 1 199 ? -11.962 12.297 9.480 1.00 75.31 199 GLY A C 1
ATOM 1570 O O . GLY A 1 199 ? -11.587 12.921 8.498 1.00 75.31 199 GLY A O 1
ATOM 1571 N N . GLY A 1 200 ? -12.599 12.925 10.452 1.00 83.19 200 GLY A N 1
ATOM 1572 C CA . GLY A 1 200 ? -13.024 14.311 10.446 1.00 83.19 200 GLY A CA 1
ATOM 1573 C C . GLY A 1 200 ? -13.517 14.671 11.841 1.00 83.19 200 GLY A C 1
ATOM 1574 O O . GLY A 1 200 ? -13.213 13.946 12.785 1.00 83.19 200 GLY A O 1
ATOM 1575 N N . GLU A 1 201 ? -14.274 15.756 11.967 1.00 88.25 201 GLU A N 1
ATOM 1576 C CA . GLU A 1 201 ? -14.783 16.252 13.249 1.00 88.25 201 GLU A CA 1
ATOM 1577 C C . GLU A 1 201 ? -16.143 15.605 13.574 1.00 88.25 201 GLU A C 1
ATOM 1579 O O . GLU A 1 201 ? -17.145 15.960 12.942 1.00 88.25 201 GLU A O 1
ATOM 1584 N N . PRO A 1 202 ? -16.226 14.660 14.535 1.00 87.75 202 PRO A N 1
ATOM 1585 C CA . PRO A 1 202 ? -17.476 13.964 14.844 1.00 87.75 202 PRO A CA 1
ATOM 1586 C C . PRO A 1 202 ? -18.583 14.909 15.320 1.00 87.75 202 PRO A C 1
ATOM 1588 O O . PRO A 1 202 ? -19.758 14.618 15.100 1.00 87.75 202 PRO A O 1
ATOM 1591 N N . GLY A 1 203 ? -18.224 16.055 15.910 1.00 87.81 203 GLY A N 1
ATOM 1592 C CA . GLY A 1 203 ? -19.153 17.103 16.334 1.00 87.81 203 GLY A CA 1
ATOM 1593 C C . GLY A 1 203 ? -19.965 17.742 15.202 1.00 87.81 203 GLY A C 1
ATOM 1594 O O . GLY A 1 203 ? -20.927 18.452 15.479 1.00 87.81 203 GLY A O 1
ATOM 1595 N N . LEU A 1 204 ? -19.637 17.475 13.931 1.00 88.19 204 LEU A N 1
ATOM 1596 C CA . LEU A 1 204 ? -20.487 17.870 12.803 1.00 88.19 204 LEU A CA 1
ATOM 1597 C C . LEU A 1 204 ? -21.794 17.075 12.729 1.00 88.19 204 LEU A C 1
ATOM 1599 O O . LEU A 1 204 ? -22.734 17.513 12.062 1.00 88.19 204 LEU A O 1
ATOM 1603 N N . LEU A 1 205 ? -21.884 15.921 13.398 1.00 88.00 205 LEU A N 1
ATOM 1604 C CA . LEU A 1 205 ? -23.171 15.265 13.579 1.00 88.00 205 LEU A CA 1
ATOM 1605 C C . LEU A 1 205 ? -24.007 16.007 14.623 1.00 88.00 205 LEU A C 1
ATOM 1607 O O . LEU A 1 205 ? -23.500 16.325 15.699 1.00 88.00 205 LEU A O 1
ATOM 1611 N N . PRO A 1 206 ? -25.312 16.209 14.363 1.00 88.88 206 PRO A N 1
ATOM 1612 C CA . PRO A 1 206 ? -26.222 16.749 15.361 1.00 88.88 206 PRO A CA 1
ATOM 1613 C C . PRO A 1 206 ? -26.141 15.973 16.679 1.00 88.88 206 PRO A C 1
ATOM 1615 O O . PRO A 1 206 ? -26.085 14.740 16.675 1.00 88.88 206 PRO A O 1
ATOM 1618 N N . ALA A 1 207 ? -26.194 16.690 17.803 1.00 89.75 207 ALA A N 1
ATOM 1619 C CA . ALA A 1 207 ? -26.032 16.120 19.141 1.00 89.75 207 ALA A CA 1
ATOM 1620 C C . ALA A 1 207 ? -26.978 14.937 19.424 1.00 89.75 207 ALA A C 1
ATOM 1622 O O . ALA A 1 207 ? -26.574 13.955 20.042 1.00 89.75 207 ALA A O 1
ATOM 1623 N N . GLU A 1 208 ? -28.214 14.988 18.919 1.00 89.75 208 GLU A N 1
ATOM 1624 C CA . GLU A 1 208 ? -29.185 13.890 19.018 1.00 89.75 208 GLU A CA 1
ATOM 1625 C C . GLU A 1 208 ? -28.662 12.593 18.377 1.00 89.75 208 GLU A C 1
ATOM 1627 O O . GLU A 1 208 ? -28.748 11.517 18.967 1.00 89.75 208 GLU A O 1
ATOM 1632 N N . ARG A 1 209 ? -28.029 12.690 17.202 1.00 88.00 209 ARG A N 1
ATOM 1633 C CA . ARG A 1 209 ? -27.446 11.538 16.501 1.00 88.00 209 ARG A CA 1
ATOM 1634 C C . ARG A 1 209 ? -26.210 10.999 17.213 1.00 88.00 209 ARG A C 1
ATOM 1636 O O . ARG A 1 209 ? -26.030 9.788 17.264 1.00 88.00 209 ARG A O 1
ATOM 1643 N N . LEU A 1 210 ? -25.380 11.873 17.781 1.00 86.56 210 LEU A N 1
ATOM 1644 C CA . LEU A 1 210 ? -24.236 11.460 18.602 1.00 86.56 210 LEU A CA 1
ATOM 1645 C C . LEU A 1 210 ? -24.679 10.750 19.885 1.00 86.56 210 LEU A C 1
ATOM 1647 O O . LEU A 1 210 ? -24.063 9.771 20.296 1.00 86.56 210 LEU A O 1
ATOM 1651 N N . THR A 1 211 ? -25.769 11.216 20.491 1.00 86.88 211 THR A N 1
ATOM 1652 C CA . THR A 1 211 ? -26.339 10.609 21.699 1.00 86.88 211 THR A CA 1
ATOM 1653 C C . THR A 1 211 ? -26.904 9.230 21.387 1.00 86.88 211 THR A C 1
ATOM 1655 O O . THR A 1 211 ? -26.604 8.277 22.096 1.00 86.88 211 THR A O 1
ATOM 1658 N N . ARG A 1 212 ? -27.601 9.087 20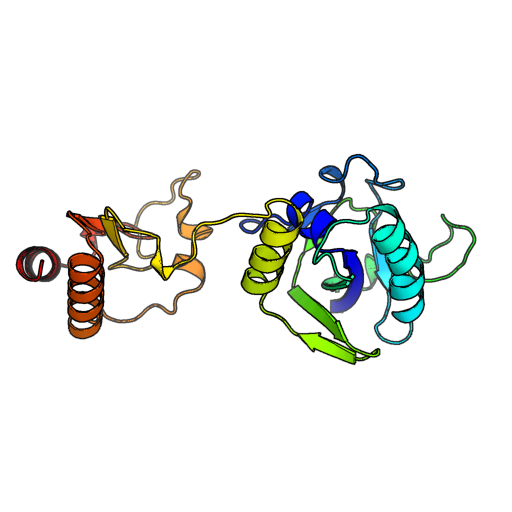.254 1.00 86.38 212 ARG A N 1
ATOM 1659 C CA . ARG A 1 212 ? -28.047 7.785 19.752 1.00 86.38 212 ARG A CA 1
ATOM 1660 C C . ARG A 1 212 ? -26.889 6.797 19.576 1.00 86.38 212 ARG A C 1
ATOM 1662 O O . ARG A 1 212 ? -26.999 5.666 20.024 1.00 86.38 212 ARG A O 1
ATOM 1669 N N . LEU A 1 213 ? -25.758 7.238 19.013 1.00 81.38 213 LEU A N 1
ATOM 1670 C CA . LEU A 1 213 ? -24.562 6.392 18.895 1.00 81.38 213 LEU A CA 1
ATOM 1671 C C . LEU A 1 213 ? -24.008 5.953 20.255 1.00 81.38 213 LEU A C 1
ATOM 1673 O O . LEU A 1 213 ? -23.456 4.866 20.349 1.00 81.38 213 LEU A O 1
ATOM 1677 N N . ARG A 1 214 ? -24.114 6.778 21.301 1.00 75.88 214 ARG A N 1
ATOM 1678 C CA . ARG A 1 214 ? -23.699 6.398 22.659 1.00 75.88 214 ARG A CA 1
ATOM 1679 C C . ARG A 1 214 ? -24.647 5.363 23.262 1.00 75.88 214 ARG A C 1
ATOM 1681 O O . ARG A 1 214 ? -24.173 4.423 23.883 1.00 75.88 214 ARG A O 1
ATOM 1688 N N . ASP A 1 215 ? -25.950 5.559 23.100 1.00 74.25 215 ASP A N 1
ATOM 1689 C CA . ASP A 1 215 ? -26.976 4.762 23.781 1.00 74.25 215 ASP A CA 1
ATOM 1690 C C . ASP A 1 215 ? -27.199 3.381 23.127 1.00 74.25 215 ASP A C 1
ATOM 1692 O O . ASP A 1 215 ? -27.737 2.479 23.761 1.00 74.25 215 ASP A O 1
ATOM 1696 N N . GLU A 1 216 ? -26.745 3.204 21.882 1.00 62.44 216 GLU A N 1
ATOM 1697 C CA . GLU A 1 216 ? -26.734 1.940 21.123 1.00 62.44 216 GLU A CA 1
ATOM 1698 C C . GLU A 1 216 ? -25.525 1.013 21.457 1.00 62.44 216 GLU A C 1
ATOM 1700 O O . GLU A 1 216 ? -25.386 -0.060 20.865 1.00 62.44 216 GLU A O 1
ATOM 1705 N N . ASN A 1 217 ? -24.648 1.388 22.405 1.00 54.69 217 ASN A N 1
ATOM 1706 C CA . ASN A 1 217 ? -23.431 0.642 22.806 1.00 54.69 217 ASN A CA 1
ATOM 1707 C C . ASN A 1 217 ? -23.561 -0.153 24.124 1.00 54.69 217 ASN A C 1
ATOM 1709 O O . ASN A 1 217 ? -23.877 0.475 25.157 1.00 54.69 217 ASN A O 1
#

Foldseek 3Di:
DKDKWKAKAKLLQCLQQADLLQQKGFCVSVPPDPCQQKAFIADPVQCVVRVVVRVVVCVVVPFPLMAMKMFMAIDDPVQWDQPPPVVPSHTTMGRGRMTHGPWMFGADPNDTDTDDSVVSNVSSCCRVDVDDPDPLRDQAQEAEDAQQLQDAPDDDPPLCLCRDCSVVDDGDHGDVVVLLVVVVVNVVSPHPYYHYDHSYDSPVDDPVVVVSSVVSD

Radius of gyration: 21.9 Å; Cα contacts (8 Å, |Δi|>4): 345; chains: 1; bounding box: 53×41×51 Å

Sequence (217 aa):
MQIKQYHVTVLSNFLLAYNKYSRTYDKNNIKLSSYPDVFFLLDRSVLNIGIDKNARLLKKLNYANNRLIVIETQLESTELIDNALTGTGLGRYIESSSIEVSAVFSVDKDELVEVRIEDALAQAYHVVKSVFPDYSELIPRTVSILSVARGCQASCEFCFSSASISKDQKQTNVDFERIQYVLNEAKLAGAERAVITGGGEPGLLPAERLTRLRDEN

InterPro domains:
  IPR007197 Radical SAM [SFLDS00029] (147-208)
  IPR013785 Aldolase-type TIM barrel [G3DSA:3.20.20.70] (92-216)
  IPR058240 Radical SAM superfamily [SSF102114] (143-211)

Organism: NCBI:txid652676

Nearest PDB structures (foldseek):
  5ff0-assembly1_A  TM=6.107E-01  e=4.957E-01  Thermotoga maritima
  4q3p-assembly3_C  TM=4.030E-01  e=1.298E+00  Schistosoma mansoni
  7f50-assembly1_A  TM=3.288E-01  e=4.392E+00  Homo sapiens

Secondary structure (DSSP, 8-state):
-EEEEEEEEEHHHHHHHEETTTTEEEGGG-TT-S-TT-EEEB-GGGHHHHHHHHHHHHHHH--TT--EEEEEEEEEGGG-EE--TTSS--SEEES-SEEE--EEEEEETTEEEEE-HHHHHHHHHHHH-S-PPPGGG---SEEEEETTTT--S---TT-GGGTSGGGTSPP----HHHHHHHHHHHHHTT--EEEEE-SS-GGGS-HHHHHHHHHT-

Solvent-accessible surface area (backbone atoms only — not comparable to full-atom values): 12329 Å² total; per-residue (Å²): 104,79,42,77,36,32,35,55,45,38,28,62,54,45,59,54,20,50,37,82,68,79,35,28,39,28,37,75,56,40,88,83,51,91,54,38,58,45,39,66,34,26,50,83,93,55,42,63,64,39,47,60,58,36,52,54,51,54,63,69,68,66,51,61,86,54,44,60,33,35,37,32,26,74,45,50,60,86,60,58,39,78,29,66,88,80,74,72,65,68,49,30,27,33,90,29,38,56,45,56,58,74,44,35,22,40,68,53,98,91,40,74,46,79,44,57,63,67,57,52,48,53,51,14,48,49,34,80,40,89,75,71,79,53,76,90,71,58,64,44,62,57,46,78,44,54,72,40,32,54,46,54,95,74,83,61,91,83,56,58,27,79,57,36,74,32,60,79,49,81,90,71,81,79,57,63,69,62,48,45,51,53,52,52,54,39,41,76,51,52,26,82,43,78,41,88,39,39,28,31,43,49,80,77,48,56,68,71,61,54,48,49,63,56,74,69,106

Mean predicted aligned error: 8.19 Å